Protein AF-A0A0P7Z2B2-F1 (afdb_monomer_lite)

Sequence (246 aa):
MNGLCSPPCVMTTESSYPAAVDVTPSIYNRMIERVPEEWKERFQDPLKWDDSMREQVAAVLLPAAVEEAIAQSRVRGDRGAILYDQKDLETIIYYISQGNTDTVLWMATPETQAEVNGLVESYNPESEAVVVMVGAGTVQSMWVRENGKIETSGAKSTNSLPIRLPQEVTMATEEEEGVYAYRFNHQQLGELGRIRLIPSATSRLEFETQVTPGESEAQTQEKEAVFAPIAETIVQRLKQALAEGD

Secondary structure (DSSP, 8-state):
----PPPP----------TT-B--HHHHHHHHHHS-HHHHHHHT-GGG--HHHHHHHHHHHHHHHHHHHHHHHHHHS--EEEEEEEETTEEEEEEEEGGGHHHHTTTS-HHHHHHHHHHHHHS-TTT-EEEEEEETTEEEEEEE-TTS-EEE--PEEP--------TTEEEEEEEETTEEEEEEEETTTEEEEEEEEEEETTTEEEEEEEEPP-SSHHHHHHHHHHHHHHHHHHHHHHHHHHHTT-

pLDDT: mean 71.7, std 17.85, range [24.91, 96.5]

Radius of gyration: 21.21 Å; chains: 1; bounding box: 57×68×55 Å

Foldseek 3Di:
DDDDDDDDDPPPPPPPADPFWDLDPQLVVQLLVQDDPVCNVVSVAPQNDDPVNVVVSCVSNVVSQLVVQLVSCVVVVFHFAWEFEAEDGDTTTTTGTLLCLCLVQLQAFLVVSVVQSVLRVPDDSNQKHWYWYHYQFWIKIWIQGNVRDIDTPDTDTTNNLPDDQDPQKDWDWDADSNWIKIWIAGNPLGTLWIWTWDQDPPLRTDIDTGGDDDPDPVSSVVSCVRVVVVRVSSRVVSSVSSVVSD

Structure (mmCIF, N/CA/C/O backbone):
data_AF-A0A0P7Z2B2-F1
#
_entry.id   AF-A0A0P7Z2B2-F1
#
loop_
_atom_site.group_PDB
_atom_site.id
_atom_site.type_symbol
_atom_site.label_atom_id
_atom_site.label_alt_id
_atom_site.label_comp_id
_atom_site.label_asym_id
_atom_site.label_entity_id
_atom_site.label_seq_id
_atom_site.pdbx_PDB_ins_code
_atom_site.Cartn_x
_atom_site.Cartn_y
_atom_site.Cartn_z
_atom_site.occupancy
_atom_site.B_iso_or_equiv
_atom_site.auth_seq_id
_atom_site.auth_comp_id
_atom_site.auth_asym_id
_atom_site.auth_atom_id
_atom_site.pdbx_PDB_model_num
ATOM 1 N N . MET A 1 1 ? 35.362 51.540 14.479 1.00 36.75 1 MET A N 1
ATOM 2 C CA . MET A 1 1 ? 35.028 51.430 13.045 1.00 36.75 1 MET A CA 1
ATOM 3 C C . MET A 1 1 ? 35.589 50.117 12.534 1.00 36.75 1 MET A C 1
ATOM 5 O O . MET A 1 1 ? 36.747 49.848 12.815 1.00 36.75 1 MET A O 1
ATOM 9 N N . ASN A 1 2 ? 34.742 49.371 11.818 1.00 33.22 2 ASN A N 1
ATOM 10 C CA . ASN A 1 2 ? 35.000 48.172 11.003 1.00 33.22 2 ASN A CA 1
ATOM 11 C C . ASN A 1 2 ? 35.423 46.922 11.806 1.00 33.22 2 ASN A C 1
ATOM 13 O O . ASN A 1 2 ? 36.532 46.858 12.309 1.00 33.22 2 ASN A O 1
ATOM 17 N N . GLY A 1 3 ? 34.592 45.896 12.017 1.00 37.00 3 GLY A N 1
ATOM 18 C CA . GLY A 1 3 ? 33.469 45.424 11.205 1.00 37.00 3 GLY A CA 1
ATOM 19 C C . GLY A 1 3 ? 33.989 44.540 10.073 1.00 37.00 3 GLY A C 1
ATOM 20 O O . GLY A 1 3 ? 34.179 45.027 8.965 1.00 37.00 3 GLY A O 1
ATOM 21 N N . LEU A 1 4 ? 34.239 43.260 10.364 1.00 35.34 4 LEU A N 1
ATOM 22 C CA . LEU A 1 4 ? 34.445 42.221 9.356 1.00 35.34 4 LEU A CA 1
ATOM 23 C C . LEU A 1 4 ? 33.468 41.083 9.645 1.00 35.34 4 LEU A C 1
ATOM 25 O O . LEU A 1 4 ? 33.514 40.446 10.695 1.00 35.34 4 LEU A O 1
ATOM 29 N N . CYS A 1 5 ? 32.535 40.937 8.708 1.00 28.14 5 CYS A N 1
ATOM 30 C CA . CYS A 1 5 ? 31.490 39.933 8.666 1.00 28.14 5 CYS A CA 1
ATOM 31 C C . CYS A 1 5 ? 32.104 38.546 8.467 1.00 28.14 5 CYS A C 1
ATOM 33 O O . CYS A 1 5 ? 32.836 38.331 7.500 1.00 28.14 5 CYS A O 1
ATOM 35 N N . SER A 1 6 ? 31.749 37.601 9.331 1.00 34.66 6 SER A N 1
ATOM 36 C CA . SER A 1 6 ? 31.806 36.181 8.988 1.00 34.66 6 SER A CA 1
ATOM 37 C C . SER A 1 6 ? 30.697 35.870 7.974 1.00 34.66 6 SER A C 1
ATOM 39 O O . SER A 1 6 ? 29.602 36.427 8.102 1.00 34.66 6 SER A O 1
ATOM 41 N N . PRO A 1 7 ? 30.938 35.011 6.969 1.00 35.19 7 PRO A N 1
ATOM 42 C CA . PRO A 1 7 ? 29.882 34.589 6.059 1.00 35.19 7 PRO A CA 1
ATOM 43 C C . PRO A 1 7 ? 28.838 33.761 6.828 1.00 35.19 7 PRO A C 1
ATOM 45 O O . PRO A 1 7 ? 29.200 33.056 7.775 1.00 35.19 7 PRO A O 1
ATOM 48 N N . PRO A 1 8 ? 27.549 33.831 6.455 1.00 34.00 8 PRO A N 1
ATOM 49 C CA . PRO A 1 8 ? 26.538 32.995 7.077 1.00 34.00 8 PRO A CA 1
ATOM 50 C C . PRO A 1 8 ? 26.829 31.531 6.739 1.00 34.00 8 PRO A C 1
ATOM 52 O O . PRO A 1 8 ? 26.903 31.162 5.566 1.00 34.00 8 PRO A O 1
ATOM 55 N N . CYS A 1 9 ? 26.986 30.701 7.775 1.00 27.77 9 CYS A N 1
ATOM 56 C CA . CYS A 1 9 ? 26.808 29.261 7.651 1.00 27.77 9 CYS A CA 1
ATOM 57 C C . CYS A 1 9 ? 25.437 29.035 7.020 1.00 27.77 9 CYS A C 1
ATOM 59 O O . CYS A 1 9 ? 24.407 29.285 7.648 1.00 27.77 9 CYS A O 1
ATOM 61 N N . VAL A 1 10 ? 25.434 28.598 5.764 1.00 28.59 10 VAL A N 1
ATOM 62 C CA . VAL A 1 10 ? 24.250 28.038 5.131 1.00 28.59 10 VAL A CA 1
ATOM 63 C C . VAL A 1 10 ? 23.948 26.768 5.913 1.00 28.59 10 VAL A C 1
ATOM 65 O O . VAL A 1 10 ? 24.615 25.752 5.744 1.00 28.59 10 VAL A O 1
ATOM 68 N N . MET A 1 11 ? 22.993 26.858 6.839 1.00 24.91 11 MET A N 1
ATOM 69 C CA . MET A 1 11 ? 22.335 25.681 7.377 1.00 24.91 11 MET A CA 1
ATOM 70 C C . MET A 1 11 ? 21.588 25.051 6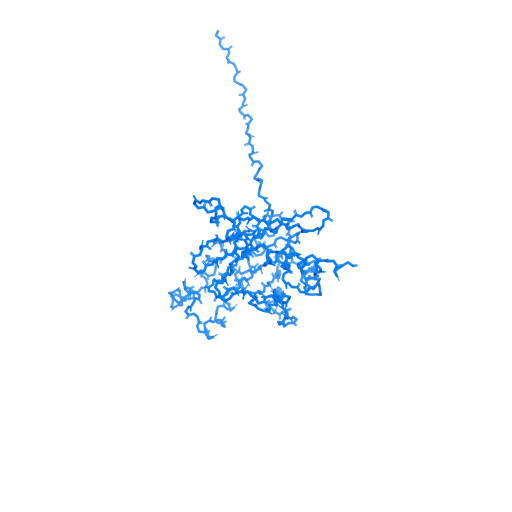.207 1.00 24.91 11 MET A C 1
ATOM 72 O O . MET A 1 11 ? 20.498 25.487 5.847 1.00 24.91 11 MET A O 1
ATOM 76 N N . THR A 1 12 ? 22.206 24.064 5.564 1.00 27.27 12 THR A N 1
ATOM 77 C CA . THR A 1 12 ? 21.455 23.058 4.826 1.00 27.27 12 THR A CA 1
ATOM 78 C C . THR A 1 12 ? 20.583 22.374 5.863 1.00 27.27 12 THR A C 1
ATOM 80 O O . THR A 1 12 ? 21.082 21.618 6.693 1.00 27.27 12 THR A O 1
ATOM 83 N N . THR A 1 13 ? 19.299 22.718 5.885 1.00 28.91 13 THR A N 1
ATOM 84 C CA . THR A 1 13 ? 18.295 21.924 6.581 1.00 28.91 13 THR A CA 1
ATOM 85 C C . THR A 1 13 ? 18.366 20.533 5.976 1.00 28.91 13 THR A C 1
ATOM 87 O O . THR A 1 13 ? 17.918 20.331 4.847 1.00 28.91 13 THR A O 1
ATOM 90 N N . GLU A 1 14 ? 19.012 19.609 6.687 1.00 28.45 14 GLU A N 1
ATOM 91 C CA . GLU A 1 14 ? 18.876 18.184 6.430 1.00 28.45 14 GLU A CA 1
ATOM 92 C C . GLU A 1 14 ? 17.387 17.881 6.531 1.00 28.45 14 GLU A C 1
ATOM 94 O O . GLU A 1 14 ? 16.759 17.948 7.585 1.00 28.45 14 GLU A O 1
ATOM 99 N N . SER A 1 15 ? 16.825 17.698 5.348 1.00 27.98 15 SER A N 1
ATOM 100 C CA . SER A 1 15 ? 15.450 17.357 5.068 1.00 27.98 15 SER A CA 1
ATOM 101 C C . SER A 1 15 ? 15.173 16.010 5.738 1.00 27.98 15 SER A C 1
ATOM 103 O O . SER A 1 15 ? 15.489 14.968 5.173 1.00 27.98 15 SER A O 1
ATOM 105 N N . SER A 1 16 ? 14.662 16.022 6.972 1.00 29.44 16 SER A N 1
ATOM 106 C CA . SER A 1 16 ? 14.406 14.829 7.790 1.00 29.44 16 SER A CA 1
ATOM 107 C C . SER A 1 16 ? 13.137 14.087 7.347 1.00 29.44 16 SER A C 1
ATOM 109 O O . SER A 1 16 ? 12.251 13.818 8.155 1.00 29.44 16 SER A O 1
ATOM 111 N N . TYR A 1 17 ? 13.020 13.792 6.054 1.00 26.67 17 TYR A N 1
ATOM 112 C CA . TYR A 1 17 ? 11.965 12.923 5.543 1.00 26.67 17 TYR A CA 1
ATOM 113 C C . TYR A 1 17 ? 12.440 11.470 5.666 1.00 26.67 17 TYR A C 1
ATOM 115 O O . TYR A 1 17 ? 13.557 11.171 5.230 1.00 26.67 17 TYR A O 1
ATOM 123 N N . PRO A 1 18 ? 11.641 10.539 6.214 1.00 32.16 18 PRO A N 1
ATOM 124 C CA . PRO A 1 18 ? 11.888 9.127 5.966 1.00 32.16 18 PRO A CA 1
ATOM 125 C C . PRO A 1 18 ? 11.760 8.865 4.458 1.00 32.16 18 PRO A C 1
ATOM 127 O O . PRO A 1 18 ? 10.888 9.401 3.780 1.00 32.16 18 PRO A O 1
ATOM 130 N N . ALA A 1 19 ? 12.666 8.057 3.915 1.00 36.91 19 ALA A N 1
ATOM 131 C CA . ALA A 1 19 ? 12.927 7.922 2.481 1.00 36.91 19 ALA A CA 1
ATOM 132 C C . ALA A 1 19 ? 11.814 7.232 1.650 1.00 36.91 19 ALA A C 1
ATOM 134 O O . ALA A 1 19 ? 12.100 6.764 0.545 1.00 36.91 19 ALA A O 1
ATOM 135 N N . ALA A 1 20 ? 10.583 7.109 2.150 1.00 39.66 20 ALA A N 1
ATOM 136 C CA . ALA A 1 20 ? 9.689 6.020 1.757 1.00 39.66 20 ALA A CA 1
ATOM 137 C C . ALA A 1 20 ? 8.516 6.371 0.836 1.00 39.66 20 ALA A C 1
ATOM 139 O O . ALA A 1 20 ? 8.048 5.462 0.158 1.00 39.66 20 ALA A O 1
ATOM 140 N N . VAL A 1 21 ? 8.025 7.613 0.794 1.00 44.59 21 VAL A N 1
ATOM 141 C CA . VAL A 1 21 ? 6.782 7.898 0.063 1.00 44.59 21 VAL A CA 1
ATOM 142 C C . VAL A 1 21 ? 6.842 9.262 -0.605 1.00 44.59 21 VAL A C 1
ATOM 144 O O . VAL A 1 21 ? 6.488 10.286 -0.028 1.00 44.59 21 VAL A O 1
ATOM 147 N N . ASP A 1 22 ? 7.279 9.272 -1.860 1.00 43.28 22 ASP A N 1
ATOM 148 C CA . ASP A 1 22 ? 6.949 10.391 -2.727 1.00 43.28 22 ASP A CA 1
ATOM 149 C C . ASP A 1 22 ? 5.657 10.018 -3.464 1.00 43.28 22 ASP A C 1
ATOM 151 O O . ASP A 1 22 ? 5.687 9.344 -4.499 1.00 43.28 22 ASP A O 1
ATOM 155 N N . VAL A 1 23 ? 4.501 10.443 -2.940 1.00 47.41 23 VAL A N 1
ATOM 156 C CA . VAL A 1 23 ? 3.316 10.616 -3.792 1.00 47.41 23 VAL A CA 1
ATOM 157 C C . VAL A 1 23 ? 3.692 11.719 -4.760 1.00 47.41 23 VAL A C 1
ATOM 159 O O . VAL A 1 23 ? 3.629 12.895 -4.407 1.00 47.41 23 VAL A O 1
ATOM 162 N N . THR A 1 24 ? 4.182 11.373 -5.947 1.00 53.75 24 THR A N 1
ATOM 163 C CA . THR A 1 24 ? 4.656 12.406 -6.853 1.00 53.75 24 THR A CA 1
ATOM 164 C C . THR A 1 24 ? 3.546 12.848 -7.799 1.00 53.75 24 THR A C 1
ATOM 166 O O . THR A 1 24 ? 3.121 12.093 -8.679 1.00 53.75 24 THR A O 1
ATOM 169 N N . PRO A 1 25 ? 3.142 14.133 -7.748 1.00 57.44 25 PRO A N 1
ATOM 170 C CA . PRO A 1 25 ? 2.461 14.768 -8.867 1.00 57.44 25 PRO A CA 1
ATOM 171 C C . PRO A 1 25 ? 3.195 14.550 -10.198 1.00 57.44 25 PRO A C 1
ATOM 173 O O . PRO A 1 25 ? 2.559 14.604 -11.242 1.00 57.44 25 PRO A O 1
ATOM 176 N N . SER A 1 26 ? 4.510 14.274 -10.195 1.00 58.00 26 SER A N 1
ATOM 177 C CA . SER A 1 26 ? 5.271 13.960 -11.409 1.00 58.00 26 SER A CA 1
ATOM 178 C C . SER A 1 26 ? 4.824 12.669 -12.094 1.00 58.00 26 SER A C 1
ATOM 180 O O . SER A 1 26 ? 4.741 12.696 -13.317 1.00 58.00 26 SER A O 1
ATOM 182 N N . ILE A 1 27 ? 4.470 11.587 -11.384 1.00 62.69 27 ILE A N 1
ATOM 183 C CA . ILE A 1 27 ? 3.922 10.379 -12.037 1.00 62.69 27 ILE A CA 1
ATOM 184 C C . ILE A 1 27 ? 2.618 10.730 -12.738 1.00 62.69 27 ILE A C 1
ATOM 186 O O . ILE A 1 27 ? 2.451 10.435 -13.919 1.00 62.69 27 ILE A O 1
ATOM 190 N N . TYR A 1 28 ? 1.717 11.414 -12.033 1.00 62.50 28 TYR A N 1
ATOM 191 C CA . TYR A 1 28 ? 0.425 11.797 -12.591 1.00 62.50 28 TYR A CA 1
ATOM 192 C C . TYR A 1 28 ? 0.582 12.772 -13.769 1.00 62.50 28 TYR A C 1
ATOM 194 O O . TYR A 1 28 ? -0.072 12.617 -14.796 1.00 62.50 28 TYR A O 1
ATOM 202 N N . ASN A 1 29 ? 1.514 13.723 -13.685 1.00 65.19 29 ASN A N 1
ATOM 203 C CA . ASN A 1 29 ? 1.825 14.649 -14.774 1.00 65.19 29 ASN A CA 1
ATOM 204 C C . ASN A 1 29 ? 2.417 13.920 -15.991 1.00 65.19 29 ASN A C 1
ATOM 206 O O . ASN A 1 29 ? 1.936 14.124 -17.102 1.00 65.19 29 ASN A O 1
ATOM 210 N N . ARG A 1 30 ? 3.386 13.012 -15.794 1.00 70.19 30 ARG A N 1
ATOM 211 C CA . ARG A 1 30 ? 3.960 12.169 -16.864 1.00 70.19 30 ARG A CA 1
ATOM 212 C C . ARG A 1 30 ? 2.909 11.263 -17.500 1.00 70.19 30 ARG A C 1
ATOM 214 O O . ARG A 1 30 ? 2.947 11.025 -18.705 1.00 70.19 30 ARG A O 1
ATOM 221 N N . MET A 1 31 ? 1.968 10.753 -16.704 1.00 67.31 31 MET A N 1
ATOM 222 C CA . MET A 1 31 ? 0.818 10.014 -17.215 1.00 67.31 31 MET A CA 1
ATOM 223 C C . MET A 1 31 ? -0.042 10.920 -18.093 1.00 67.31 31 MET A C 1
ATOM 225 O O . MET A 1 31 ? -0.232 10.606 -19.262 1.00 67.31 31 MET A O 1
ATOM 229 N N . ILE A 1 32 ? -0.509 12.059 -17.574 1.00 64.00 32 ILE A N 1
ATOM 230 C CA . ILE A 1 32 ? -1.375 12.998 -18.302 1.00 64.00 32 ILE A CA 1
ATOM 231 C C . ILE A 1 32 ? -0.717 13.508 -19.593 1.00 64.00 32 ILE A C 1
ATOM 233 O O . ILE A 1 32 ? -1.412 13.667 -20.592 1.00 64.00 32 ILE A O 1
ATOM 237 N N . GLU A 1 33 ? 0.602 13.708 -19.629 1.00 70.31 33 GLU A N 1
ATOM 238 C CA . GLU A 1 33 ? 1.341 14.075 -20.850 1.00 70.31 33 GLU A CA 1
ATOM 239 C C . GLU A 1 33 ? 1.251 13.022 -21.965 1.00 70.31 33 GLU A C 1
ATOM 241 O O . GLU A 1 33 ? 1.358 13.357 -23.144 1.00 70.31 33 GLU A O 1
ATOM 246 N N . ARG A 1 34 ? 1.043 11.754 -21.604 1.00 68.69 34 ARG A N 1
ATOM 247 C CA . ARG A 1 34 ? 0.974 10.612 -22.527 1.00 68.69 34 ARG A CA 1
ATOM 248 C C . ARG A 1 34 ? -0.447 10.168 -22.842 1.00 68.69 34 ARG A C 1
ATOM 250 O O . ARG A 1 34 ? -0.649 9.386 -23.769 1.00 68.69 34 ARG A O 1
ATOM 257 N N . VAL A 1 35 ? -1.418 10.645 -22.071 1.00 66.94 35 VAL A N 1
ATOM 258 C CA . VAL A 1 35 ? -2.836 10.390 -22.305 1.00 66.94 35 VAL A CA 1
ATOM 259 C C . VAL A 1 35 ? -3.273 11.200 -23.536 1.00 66.94 35 VAL A C 1
ATOM 261 O O . VAL A 1 35 ? -3.113 12.424 -23.530 1.00 66.94 35 VAL A O 1
ATOM 264 N N . PRO A 1 36 ? -3.827 10.556 -24.585 1.00 71.88 36 PRO A N 1
ATOM 265 C CA . PRO A 1 36 ? -4.453 11.254 -25.707 1.00 71.88 36 PRO A CA 1
ATOM 266 C C . PRO A 1 36 ? -5.460 12.301 -25.218 1.00 71.88 36 PRO A C 1
ATOM 268 O O . PRO A 1 36 ? -6.147 12.079 -24.221 1.00 71.88 36 PRO A O 1
ATOM 271 N N . GLU A 1 37 ? -5.566 13.445 -25.896 1.00 73.31 37 GLU A N 1
ATOM 272 C CA . GLU A 1 37 ? -6.363 14.583 -25.409 1.00 73.31 37 GLU A CA 1
ATOM 273 C C . GLU A 1 37 ? -7.829 14.201 -25.160 1.00 73.31 37 GLU A C 1
ATOM 275 O O . GLU A 1 37 ? -8.430 14.601 -24.166 1.00 73.31 37 GLU A O 1
ATOM 280 N N . GLU A 1 38 ? -8.368 13.337 -26.018 1.00 68.38 38 GLU A N 1
ATOM 281 C CA . GLU A 1 38 ? -9.708 12.760 -25.931 1.00 68.38 38 GLU A CA 1
ATOM 282 C C . GLU A 1 38 ? -9.947 11.873 -24.694 1.00 68.38 38 GLU A C 1
ATOM 284 O O . GLU A 1 38 ? -11.093 11.561 -24.366 1.00 68.38 38 GLU A O 1
ATOM 289 N N . TRP A 1 39 ? -8.888 11.434 -24.008 1.00 66.19 39 TRP A N 1
ATOM 290 C CA . TRP A 1 39 ? -8.959 10.568 -22.829 1.00 66.19 39 TRP A CA 1
ATOM 291 C C . TRP A 1 39 ? -8.721 11.337 -21.527 1.00 66.19 39 TRP A C 1
ATOM 293 O O . TRP A 1 39 ? -9.136 10.864 -20.469 1.00 66.19 39 TRP A O 1
ATOM 303 N N . LYS A 1 40 ? -8.118 12.534 -21.578 1.00 70.12 40 LYS A N 1
ATOM 304 C CA . LYS A 1 40 ? -7.717 13.302 -20.384 1.00 70.12 40 LYS A CA 1
ATOM 305 C C . LYS A 1 40 ? -8.870 13.598 -19.433 1.00 70.12 40 LYS A C 1
ATOM 307 O O . LYS A 1 40 ? -8.709 13.437 -18.230 1.00 70.12 40 LYS A O 1
ATOM 312 N N . GLU A 1 41 ? -10.040 13.966 -19.952 1.00 65.69 41 GLU A N 1
ATOM 313 C CA . GLU A 1 41 ? -11.231 14.238 -19.132 1.00 65.69 41 GLU A CA 1
ATOM 314 C C . GLU A 1 41 ? -11.703 12.987 -18.370 1.00 65.69 41 GLU A C 1
ATOM 316 O O . GLU A 1 41 ? -12.084 13.061 -17.205 1.00 65.69 41 GLU A O 1
ATOM 321 N N . ARG A 1 42 ? -11.606 11.809 -18.996 1.00 59.16 42 ARG A N 1
ATOM 322 C CA . ARG A 1 42 ? -11.962 10.528 -18.369 1.00 59.16 42 ARG A CA 1
ATOM 323 C C . ARG A 1 42 ? -10.865 10.004 -17.425 1.00 59.16 42 ARG A C 1
ATOM 325 O O . ARG A 1 42 ? -11.168 9.221 -16.532 1.00 59.16 42 ARG A O 1
ATOM 332 N N . PHE A 1 43 ? -9.611 10.429 -17.595 1.00 60.47 43 PHE A N 1
ATOM 333 C CA . PHE A 1 43 ? -8.478 10.065 -16.728 1.00 60.47 43 PHE A CA 1
ATOM 334 C C . PHE A 1 43 ? -8.459 10.813 -15.387 1.00 60.47 43 PHE A C 1
ATOM 336 O O . PHE A 1 43 ? -7.851 10.322 -14.440 1.00 60.47 43 PHE A O 1
ATOM 343 N N . GLN A 1 44 ? -9.134 11.964 -15.294 1.00 57.16 44 GLN A N 1
ATOM 344 C CA . GLN A 1 44 ? -9.179 12.787 -14.078 1.00 57.16 44 GLN A CA 1
ATOM 345 C C . GLN A 1 44 ? -9.895 12.117 -12.900 1.00 57.16 44 GLN A C 1
ATOM 347 O O . GLN A 1 44 ? -9.651 12.494 -11.758 1.00 57.16 44 GLN A O 1
ATOM 352 N N . ASP A 1 45 ? -10.776 11.148 -13.162 1.00 55.00 45 ASP A N 1
ATOM 353 C CA . ASP A 1 45 ? -11.599 10.517 -12.132 1.00 55.00 45 ASP A CA 1
ATOM 354 C C . ASP A 1 45 ? -11.506 8.979 -12.195 1.00 55.00 45 ASP A C 1
ATOM 356 O O . ASP A 1 45 ? -12.273 8.343 -12.930 1.00 55.00 45 ASP A O 1
ATOM 360 N N . PRO A 1 46 ? -10.582 8.367 -11.425 1.00 49.53 46 PRO A N 1
ATOM 361 C CA . PRO A 1 46 ? -10.412 6.915 -11.347 1.00 49.53 46 PRO A CA 1
ATOM 362 C C . PRO A 1 46 ? -11.683 6.151 -10.954 1.00 49.53 46 PRO A C 1
ATOM 364 O O . PRO A 1 46 ? -11.836 4.982 -11.311 1.00 49.53 46 PRO A O 1
ATOM 367 N N . LEU A 1 47 ? -12.635 6.810 -10.280 1.00 43.72 47 LEU A N 1
ATOM 368 C CA . LEU A 1 47 ? -13.914 6.215 -9.879 1.00 43.72 47 LEU A CA 1
ATOM 369 C C . LEU A 1 47 ? -14.862 5.961 -11.052 1.00 43.72 47 LEU A C 1
ATOM 371 O O . LEU A 1 47 ? -15.815 5.193 -10.921 1.00 43.72 47 LEU A O 1
ATOM 375 N N . LYS A 1 48 ? -14.622 6.597 -12.202 1.00 52.41 48 LYS A N 1
ATOM 376 C CA . LYS A 1 48 ? -15.451 6.463 -13.408 1.00 52.41 48 LYS A CA 1
ATOM 377 C C . LYS A 1 48 ? -14.842 5.532 -14.454 1.00 52.41 48 LYS A C 1
ATOM 379 O O . LYS A 1 48 ? -15.355 5.455 -15.571 1.00 52.41 48 LYS A O 1
ATOM 384 N N . TRP A 1 49 ? -13.746 4.846 -14.130 1.00 58.47 49 TRP A N 1
ATOM 385 C CA . TRP A 1 49 ? -13.067 3.962 -15.072 1.00 58.47 49 TRP A CA 1
ATOM 386 C C . TRP A 1 49 ? -13.813 2.638 -15.243 1.00 58.47 49 TRP A C 1
ATOM 388 O O . TRP A 1 49 ? -13.906 1.829 -14.316 1.00 58.47 49 TRP A O 1
ATOM 398 N N . ASP A 1 50 ? -14.295 2.414 -16.464 1.00 54.72 50 ASP A N 1
ATOM 399 C CA . ASP A 1 50 ? -14.733 1.104 -16.942 1.00 54.72 50 ASP A CA 1
ATOM 400 C C . ASP A 1 50 ? -13.529 0.182 -17.237 1.00 54.72 50 ASP A C 1
ATOM 402 O O . ASP A 1 50 ? -12.375 0.617 -17.251 1.00 54.72 50 ASP A O 1
ATOM 406 N N . ASP A 1 51 ? -13.784 -1.110 -17.459 1.00 49.66 51 ASP A N 1
ATOM 407 C CA . ASP A 1 51 ? -12.730 -2.113 -17.688 1.00 49.66 51 ASP A CA 1
ATOM 408 C C . ASP A 1 51 ? -11.860 -1.788 -18.917 1.00 49.66 51 ASP A C 1
ATOM 410 O O . ASP A 1 51 ? -10.643 -1.970 -18.890 1.00 49.66 51 ASP A O 1
ATOM 414 N N . SER A 1 52 ? -12.459 -1.211 -19.965 1.00 59.22 52 SER A N 1
ATOM 415 C CA . SER A 1 52 ? -11.733 -0.752 -21.156 1.00 59.22 52 SER A CA 1
ATOM 416 C C . SER A 1 52 ? -10.792 0.410 -20.839 1.00 59.22 52 SER A C 1
ATOM 418 O O . SER A 1 52 ? -9.716 0.506 -21.429 1.00 59.22 52 SER A O 1
ATOM 420 N N . MET A 1 53 ? -11.190 1.307 -19.939 1.00 58.75 53 MET A N 1
ATOM 421 C CA . MET A 1 53 ? -10.358 2.414 -19.496 1.00 58.75 53 MET A CA 1
ATOM 422 C C . MET A 1 53 ? -9.210 1.916 -18.621 1.00 58.75 53 MET A C 1
ATOM 424 O O . MET A 1 53 ? -8.100 2.409 -18.759 1.00 58.75 53 MET A O 1
ATOM 428 N N . ARG A 1 54 ? -9.421 0.894 -17.785 1.00 55.94 54 ARG A N 1
ATOM 429 C CA . ARG A 1 54 ? -8.349 0.286 -16.974 1.00 55.94 54 ARG A CA 1
ATOM 430 C C . ARG A 1 54 ? -7.250 -0.342 -17.838 1.00 55.94 54 ARG A C 1
ATOM 432 O O . ARG A 1 54 ? -6.069 -0.168 -17.537 1.00 55.94 54 ARG A O 1
ATOM 439 N N . GLU A 1 55 ? -7.613 -1.001 -18.938 1.00 56.03 55 GLU A N 1
ATOM 440 C CA . GLU A 1 55 ? -6.642 -1.525 -19.914 1.00 56.03 55 GLU A CA 1
ATOM 441 C C . GLU A 1 55 ? -5.879 -0.406 -20.644 1.00 56.03 55 GLU A C 1
ATOM 443 O O . GLU A 1 55 ? -4.660 -0.478 -20.807 1.00 56.03 55 GLU A O 1
ATOM 448 N N . GLN A 1 56 ? -6.575 0.664 -21.042 1.00 61.22 56 GLN A N 1
ATOM 449 C CA . GLN A 1 56 ? -5.954 1.833 -21.677 1.00 61.22 56 GLN A CA 1
ATOM 450 C C . GLN A 1 56 ? -5.045 2.593 -20.707 1.00 61.22 56 GLN A C 1
ATOM 452 O O . GLN A 1 56 ? -3.958 3.018 -21.089 1.00 61.22 56 GLN A O 1
ATOM 457 N N . VAL A 1 57 ? -5.443 2.702 -19.439 1.00 59.88 57 VAL A N 1
ATOM 458 C CA . VAL A 1 57 ? -4.623 3.243 -18.355 1.00 59.88 57 VAL A CA 1
ATOM 459 C C . VAL A 1 57 ? -3.346 2.440 -18.232 1.00 59.88 57 VAL 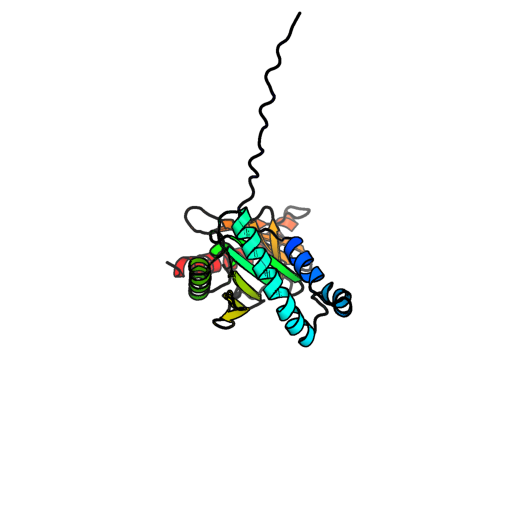A C 1
ATOM 461 O O . VAL A 1 57 ? -2.290 3.053 -18.252 1.00 59.88 57 VAL A O 1
ATOM 464 N N . ALA A 1 58 ? -3.391 1.106 -18.196 1.00 61.56 58 ALA A N 1
ATOM 465 C CA . ALA A 1 58 ? -2.184 0.284 -18.086 1.00 61.56 58 ALA A CA 1
ATOM 466 C C . ALA A 1 58 ? -1.156 0.570 -19.202 1.00 61.56 58 ALA A C 1
ATOM 468 O O . ALA A 1 58 ? 0.043 0.647 -18.922 1.00 61.56 58 ALA A O 1
ATOM 469 N N . ALA A 1 59 ? -1.615 0.809 -20.437 1.00 64.31 59 ALA A N 1
ATOM 470 C CA . ALA A 1 59 ? -0.754 1.114 -21.585 1.00 64.31 59 ALA A CA 1
ATOM 471 C C . ALA A 1 59 ? -0.003 2.457 -21.473 1.00 64.31 59 ALA A C 1
ATOM 473 O O . ALA A 1 59 ? 1.035 2.633 -22.108 1.00 64.31 59 ALA A O 1
ATOM 474 N N . VAL A 1 60 ? -0.504 3.394 -20.664 1.00 66.00 60 VAL A N 1
ATOM 475 C CA . VAL A 1 60 ? 0.071 4.740 -20.484 1.00 66.00 60 VAL A CA 1
ATOM 476 C C . VAL A 1 60 ? 0.754 4.883 -19.116 1.00 66.00 60 VAL A C 1
ATOM 478 O O . VAL A 1 60 ? 1.818 5.490 -18.985 1.00 66.00 60 VAL A O 1
ATOM 481 N N . LEU A 1 61 ? 0.157 4.260 -18.103 1.00 67.00 61 LEU A N 1
ATOM 482 C CA . LEU A 1 61 ? 0.585 4.208 -16.713 1.00 67.00 61 LEU A CA 1
ATOM 483 C C . LEU A 1 61 ? 1.906 3.471 -16.550 1.00 67.00 61 LEU A C 1
ATOM 485 O O . LEU A 1 61 ? 2.808 4.002 -15.914 1.00 67.00 61 LEU A O 1
ATOM 489 N N . LEU A 1 62 ? 2.030 2.258 -17.097 1.00 70.69 62 LEU A N 1
ATOM 490 C CA . LEU A 1 62 ? 3.222 1.438 -16.874 1.00 70.69 62 LEU A CA 1
ATOM 491 C C . LEU A 1 62 ? 4.484 2.107 -17.434 1.00 70.69 62 LEU A C 1
ATOM 493 O O . LEU A 1 62 ? 5.461 2.211 -16.695 1.00 70.69 62 LEU A O 1
ATOM 497 N N . PRO A 1 63 ? 4.478 2.669 -18.659 1.00 74.12 63 PRO A N 1
ATOM 498 C CA . PRO A 1 63 ? 5.611 3.454 -19.133 1.00 74.12 63 PRO A CA 1
ATOM 499 C C . PRO A 1 63 ? 5.921 4.680 -18.261 1.00 74.12 63 PRO A C 1
ATOM 501 O O . PRO A 1 63 ? 7.088 5.031 -18.105 1.00 74.12 63 PRO A O 1
ATOM 504 N N . ALA A 1 64 ? 4.910 5.380 -17.730 1.00 75.69 64 ALA A N 1
ATOM 505 C CA . ALA A 1 64 ? 5.120 6.564 -16.886 1.00 75.69 64 ALA A CA 1
ATOM 506 C C . ALA A 1 64 ? 5.685 6.195 -15.505 1.00 75.69 64 ALA A C 1
ATOM 508 O O . ALA A 1 64 ? 6.588 6.865 -15.007 1.00 75.69 64 ALA A O 1
ATOM 509 N N . ALA A 1 65 ? 5.202 5.094 -14.929 1.00 72.19 65 ALA A N 1
ATOM 510 C CA . ALA A 1 65 ? 5.718 4.503 -13.703 1.00 72.19 65 ALA A CA 1
ATOM 511 C C . ALA A 1 65 ? 7.194 4.104 -13.861 1.00 72.19 65 ALA A C 1
ATOM 513 O O . ALA A 1 65 ? 8.015 4.438 -13.013 1.00 72.19 65 ALA A O 1
ATOM 514 N N . VAL A 1 66 ? 7.555 3.462 -14.977 1.00 79.38 66 VAL A N 1
ATOM 515 C CA . VAL A 1 66 ? 8.950 3.093 -15.279 1.00 79.38 66 VAL A CA 1
ATOM 516 C C . VAL A 1 66 ? 9.855 4.320 -15.331 1.00 79.38 66 VAL A C 1
ATOM 518 O O . VAL A 1 66 ? 10.912 4.334 -14.706 1.00 79.38 66 VAL A O 1
ATOM 521 N N . GLU A 1 67 ? 9.447 5.371 -16.043 1.00 83.00 67 GLU A N 1
ATOM 522 C CA . GLU A 1 67 ? 10.249 6.593 -16.131 1.00 83.00 67 GLU A CA 1
ATOM 523 C C . GLU A 1 67 ? 10.442 7.279 -14.791 1.00 83.00 67 GLU A C 1
ATOM 525 O O . GLU A 1 67 ? 11.532 7.787 -14.520 1.00 83.00 67 GLU A O 1
ATOM 530 N N . GLU A 1 68 ? 9.405 7.300 -13.956 1.00 81.56 68 GLU A N 1
ATOM 531 C CA . GLU A 1 68 ? 9.549 7.828 -12.612 1.00 81.56 68 GLU A CA 1
ATOM 532 C C . GLU A 1 68 ? 10.494 6.962 -11.781 1.00 81.56 68 GLU A C 1
ATOM 534 O O . GLU A 1 68 ? 11.379 7.514 -11.137 1.00 81.56 68 GLU A O 1
ATOM 539 N N . ALA A 1 69 ? 10.372 5.633 -11.822 1.00 82.19 69 ALA A N 1
ATOM 540 C CA . ALA A 1 69 ? 11.261 4.741 -11.079 1.00 82.19 69 ALA A CA 1
ATOM 541 C C . ALA A 1 69 ? 12.736 4.985 -11.442 1.00 82.19 69 ALA A C 1
ATOM 543 O O . ALA A 1 69 ? 13.586 5.096 -10.559 1.00 82.19 69 ALA A O 1
ATOM 544 N N . ILE A 1 70 ? 13.027 5.151 -12.738 1.00 84.75 70 ILE A N 1
ATOM 545 C CA . ILE A 1 70 ? 14.368 5.485 -13.237 1.00 84.75 70 ILE A CA 1
ATOM 546 C C . ILE A 1 70 ? 14.793 6.882 -12.762 1.00 84.75 70 ILE A C 1
ATOM 548 O O . ILE A 1 70 ? 15.931 7.080 -12.334 1.00 84.75 70 ILE A O 1
ATOM 552 N N . ALA A 1 71 ? 13.902 7.875 -12.841 1.00 82.75 71 ALA A N 1
ATOM 553 C CA . ALA A 1 71 ? 14.199 9.237 -12.404 1.00 82.75 71 ALA A CA 1
ATOM 554 C C . ALA A 1 71 ? 14.510 9.296 -10.901 1.00 82.75 71 ALA A C 1
ATOM 556 O O . ALA A 1 71 ? 15.504 9.908 -10.509 1.00 82.75 71 ALA A O 1
ATOM 557 N N . GLN A 1 72 ? 13.707 8.620 -10.082 1.00 80.94 72 GLN A N 1
ATOM 558 C CA . GLN A 1 72 ? 13.884 8.528 -8.636 1.00 80.94 72 GLN A CA 1
ATOM 559 C C . GLN A 1 72 ? 15.182 7.814 -8.284 1.00 80.94 72 GLN A C 1
ATOM 561 O O . GLN A 1 72 ? 15.972 8.349 -7.507 1.00 80.94 72 GLN A O 1
ATOM 566 N N . SER A 1 73 ? 15.473 6.689 -8.942 1.00 82.75 73 SER A N 1
ATOM 567 C CA . SER A 1 73 ? 16.742 5.988 -8.755 1.00 82.75 73 SER A CA 1
ATOM 568 C C . SER A 1 73 ? 17.950 6.884 -9.051 1.00 82.75 73 SER A C 1
ATOM 570 O O . SER A 1 73 ? 18.899 6.929 -8.269 1.00 82.75 73 SER A O 1
ATOM 572 N N . ARG A 1 74 ? 17.908 7.680 -10.130 1.00 84.25 74 ARG A N 1
ATOM 573 C CA . ARG A 1 74 ? 18.994 8.618 -10.472 1.00 84.25 74 ARG A CA 1
ATOM 574 C C . ARG A 1 74 ? 19.169 9.739 -9.452 1.00 84.25 74 ARG A C 1
ATOM 576 O O . ARG A 1 74 ? 20.298 10.148 -9.199 1.00 84.25 74 ARG A O 1
ATOM 583 N N . VAL A 1 75 ? 18.071 10.263 -8.910 1.00 79.12 75 VAL A N 1
ATOM 584 C CA . VAL A 1 75 ? 18.100 11.352 -7.920 1.00 79.12 75 VAL A CA 1
ATOM 585 C C . VAL A 1 75 ? 18.596 10.847 -6.567 1.00 79.12 75 VAL A C 1
ATOM 587 O O . VAL A 1 75 ? 19.396 11.519 -5.920 1.00 79.12 75 VAL A O 1
ATOM 590 N N . ARG A 1 76 ? 18.131 9.670 -6.144 1.00 74.75 76 ARG A N 1
ATOM 591 C CA . ARG A 1 76 ? 18.381 9.115 -4.808 1.00 74.75 76 ARG A CA 1
ATOM 592 C C . ARG A 1 76 ? 19.642 8.255 -4.736 1.00 74.75 76 ARG A C 1
ATOM 594 O O . ARG A 1 76 ? 20.188 8.070 -3.654 1.00 74.75 76 ARG A O 1
ATOM 601 N N . GLY A 1 77 ? 20.112 7.735 -5.870 1.00 78.12 77 GLY A N 1
ATOM 602 C CA . GLY A 1 77 ? 21.173 6.728 -5.912 1.00 78.12 77 GLY A CA 1
ATOM 603 C C . GLY A 1 77 ? 20.741 5.382 -5.318 1.00 78.12 77 GLY A C 1
ATOM 604 O O . GLY A 1 77 ? 21.596 4.570 -4.968 1.00 78.12 77 GLY A O 1
ATOM 605 N N . ASP A 1 78 ? 19.431 5.163 -5.177 1.00 78.94 78 ASP A N 1
ATOM 606 C CA . ASP A 1 78 ? 18.829 3.940 -4.655 1.00 78.94 78 ASP A CA 1
ATOM 607 C C . ASP A 1 78 ? 18.004 3.223 -5.730 1.00 78.94 78 ASP A C 1
ATOM 609 O O . ASP A 1 78 ? 17.953 3.627 -6.892 1.00 78.94 78 ASP A O 1
ATOM 613 N N . ARG A 1 79 ? 17.402 2.102 -5.350 1.00 87.69 79 ARG A N 1
ATOM 614 C CA . ARG A 1 79 ? 16.434 1.366 -6.159 1.00 87.69 79 ARG A CA 1
ATOM 615 C C . ARG A 1 79 ? 15.152 1.188 -5.355 1.00 87.69 79 ARG A C 1
ATOM 617 O O . ARG A 1 79 ? 15.154 1.382 -4.138 1.00 87.69 79 ARG A O 1
ATOM 624 N N . GLY A 1 80 ? 14.076 0.795 -6.017 1.00 87.06 80 GLY A N 1
ATOM 625 C CA . GLY A 1 80 ? 12.760 0.750 -5.405 1.00 87.06 80 GLY A CA 1
ATOM 626 C C . GLY A 1 80 ? 11.702 0.153 -6.318 1.00 87.06 80 GLY A C 1
ATOM 627 O O . GLY A 1 80 ? 12.006 -0.495 -7.318 1.00 87.06 80 GLY A O 1
ATOM 628 N N . ALA A 1 81 ? 10.446 0.381 -5.968 1.00 87.31 81 ALA A N 1
ATOM 629 C CA . ALA A 1 81 ? 9.306 -0.002 -6.781 1.00 87.31 81 ALA A CA 1
ATOM 630 C C . ALA A 1 81 ? 8.317 1.157 -6.894 1.00 87.31 81 ALA A C 1
ATOM 632 O O . ALA A 1 81 ? 8.267 2.042 -6.044 1.00 87.31 81 ALA A O 1
ATOM 633 N N . ILE A 1 82 ? 7.504 1.140 -7.942 1.00 85.12 82 ILE A N 1
ATOM 634 C CA . ILE A 1 82 ? 6.307 1.974 -8.005 1.00 85.12 82 ILE A CA 1
ATOM 635 C C . ILE A 1 82 ? 5.168 1.177 -7.400 1.00 85.12 82 ILE A C 1
ATOM 637 O O . ILE A 1 82 ? 4.808 0.123 -7.925 1.00 85.12 82 ILE A O 1
ATOM 641 N N . LEU A 1 83 ? 4.594 1.673 -6.313 1.00 80.38 83 LEU A N 1
ATOM 642 C CA . LEU A 1 83 ? 3.376 1.112 -5.769 1.00 80.38 83 LEU A CA 1
ATOM 643 C C . LEU A 1 83 ? 2.167 1.741 -6.450 1.00 80.38 83 LEU A C 1
ATOM 645 O O . LEU A 1 83 ? 2.085 2.957 -6.604 1.00 80.38 83 LEU A O 1
ATOM 649 N N . TYR A 1 84 ? 1.222 0.893 -6.819 1.00 77.44 84 TYR A N 1
ATOM 650 C CA . TYR A 1 84 ? -0.092 1.259 -7.304 1.00 77.44 84 TYR A CA 1
ATOM 651 C C . TYR A 1 84 ? -1.131 0.764 -6.289 1.00 77.44 84 TYR A C 1
ATOM 653 O O . TYR A 1 84 ? -1.535 -0.398 -6.327 1.00 77.44 84 TYR A O 1
ATOM 661 N N . ASP A 1 85 ? -1.518 1.627 -5.351 1.00 72.06 85 ASP A N 1
ATOM 662 C CA . ASP A 1 85 ? -2.461 1.319 -4.270 1.00 72.06 85 ASP A CA 1
ATOM 663 C C . ASP A 1 85 ? -3.900 1.604 -4.733 1.00 72.06 85 ASP A C 1
ATOM 665 O O . ASP A 1 85 ? -4.334 2.754 -4.770 1.00 72.06 85 ASP A O 1
ATOM 669 N N . GLN A 1 86 ? -4.622 0.557 -5.143 1.00 64.69 86 GLN A N 1
ATOM 670 C CA . GLN A 1 86 ? -6.051 0.568 -5.475 1.00 64.69 86 GLN A CA 1
ATOM 671 C C . GLN A 1 86 ? -6.875 0.153 -4.249 1.00 64.69 86 GLN A C 1
ATOM 673 O O . GLN A 1 86 ? -7.290 -1.006 -4.127 1.00 64.69 86 GLN A O 1
ATOM 678 N N . LYS A 1 87 ? -7.167 1.091 -3.347 1.00 58.00 87 LYS A N 1
ATOM 679 C CA . LYS A 1 87 ? -8.080 0.848 -2.217 1.00 58.00 87 LYS A CA 1
ATOM 680 C C . LYS A 1 87 ? -9.425 1.506 -2.469 1.00 58.00 87 LYS A C 1
ATOM 682 O O . LYS A 1 87 ? -9.481 2.715 -2.646 1.00 58.00 87 LYS A O 1
ATOM 687 N N . ASP A 1 88 ? -10.485 0.697 -2.421 1.00 50.44 88 ASP A N 1
ATOM 688 C CA . ASP A 1 88 ? -11.921 1.024 -2.409 1.00 50.44 88 ASP A CA 1
ATOM 689 C C . ASP A 1 88 ? -12.420 2.106 -3.389 1.00 50.44 88 ASP A C 1
ATOM 691 O O . ASP A 1 88 ? -13.220 1.801 -4.273 1.00 50.44 88 ASP A O 1
ATOM 695 N N . LEU A 1 89 ? -11.988 3.359 -3.239 1.00 41.44 89 LEU A N 1
ATOM 696 C CA . LEU A 1 89 ? -12.440 4.522 -4.006 1.00 41.44 89 LEU A CA 1
ATOM 697 C C . LEU A 1 89 ? -11.297 5.405 -4.544 1.00 41.44 89 LEU A C 1
ATOM 699 O O . LEU A 1 89 ? -11.551 6.311 -5.333 1.00 41.44 89 LEU A O 1
ATOM 703 N N . GLU A 1 90 ? -10.043 5.159 -4.167 1.00 49.69 90 GLU A N 1
ATOM 704 C CA . GLU A 1 90 ? -8.910 5.975 -4.605 1.00 49.69 90 GLU A CA 1
ATOM 705 C C . GLU A 1 90 ? -7.763 5.101 -5.103 1.00 49.69 90 GLU A C 1
ATOM 707 O O . GLU A 1 90 ? -7.514 3.990 -4.637 1.00 49.69 90 GLU A O 1
ATOM 712 N N . THR A 1 91 ? -7.082 5.613 -6.122 1.00 57.06 91 THR A N 1
ATOM 713 C CA . THR A 1 91 ? -5.870 5.015 -6.661 1.00 57.06 91 THR A CA 1
ATOM 714 C C . THR A 1 91 ? -4.723 5.971 -6.406 1.00 57.06 91 THR A C 1
ATOM 716 O O . THR A 1 91 ? -4.710 7.069 -6.963 1.00 57.06 91 THR A O 1
ATOM 719 N N . ILE A 1 92 ? -3.759 5.541 -5.597 1.00 63.81 92 ILE A N 1
ATOM 720 C CA . ILE A 1 92 ? -2.564 6.325 -5.280 1.00 63.81 92 ILE A CA 1
ATOM 721 C C . ILE A 1 92 ? -1.351 5.624 -5.884 1.00 63.81 92 ILE A C 1
ATOM 723 O O . ILE A 1 92 ? -1.207 4.406 -5.783 1.00 63.81 92 ILE A O 1
ATOM 727 N N . ILE A 1 93 ? -0.483 6.397 -6.535 1.00 69.88 93 ILE A N 1
ATOM 728 C CA . ILE A 1 93 ? 0.708 5.892 -7.216 1.00 69.88 93 ILE A CA 1
ATOM 729 C C . ILE A 1 93 ? 1.922 6.613 -6.648 1.00 69.88 93 ILE A C 1
ATOM 731 O O . ILE A 1 93 ? 1.968 7.842 -6.683 1.00 69.88 93 ILE A O 1
ATOM 735 N N . TYR A 1 94 ? 2.889 5.870 -6.120 1.00 72.19 94 TYR A N 1
ATOM 736 C CA . TYR A 1 94 ? 4.064 6.451 -5.468 1.00 72.19 94 TYR A CA 1
ATOM 737 C C . TYR A 1 94 ? 5.299 5.569 -5.609 1.00 72.19 94 TYR A C 1
ATOM 739 O O . TYR A 1 94 ? 5.200 4.364 -5.837 1.00 72.19 94 TYR A O 1
ATOM 747 N N . TYR A 1 95 ? 6.476 6.182 -5.485 1.00 78.25 95 TYR A N 1
ATOM 7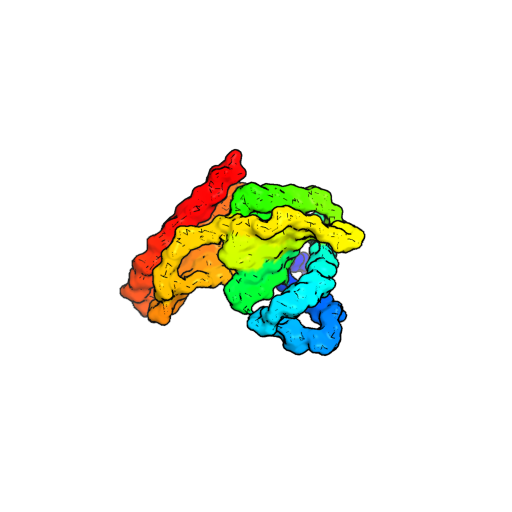48 C CA . TYR A 1 95 ? 7.744 5.458 -5.433 1.00 78.25 95 TYR A CA 1
ATOM 749 C C . TYR A 1 95 ? 8.055 5.040 -3.997 1.00 78.25 95 TYR A C 1
ATOM 751 O O . TYR A 1 95 ? 8.032 5.870 -3.089 1.00 78.25 95 TYR A O 1
ATOM 759 N N . ILE A 1 96 ? 8.389 3.764 -3.823 1.00 77.12 96 ILE A N 1
ATOM 760 C CA . ILE A 1 96 ? 8.863 3.177 -2.573 1.00 77.12 96 ILE A CA 1
ATOM 761 C C . ILE A 1 96 ? 10.318 2.760 -2.734 1.00 77.12 96 ILE A C 1
ATOM 763 O O . ILE A 1 96 ? 10.661 1.970 -3.611 1.00 77.12 96 ILE A O 1
ATOM 767 N N . SER A 1 97 ? 11.195 3.281 -1.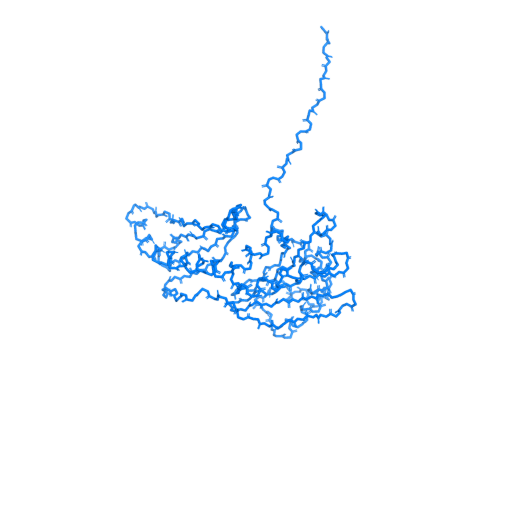883 1.00 79.12 97 SER A N 1
ATOM 768 C CA . SER A 1 97 ? 12.596 2.856 -1.854 1.00 79.12 97 SER A CA 1
ATOM 769 C C . SER A 1 97 ? 12.722 1.418 -1.342 1.00 79.12 97 SER A C 1
ATOM 771 O O . SER A 1 97 ? 11.915 0.957 -0.535 1.00 79.12 97 SER A O 1
ATOM 773 N N . GLN A 1 98 ? 13.765 0.708 -1.782 1.00 82.12 98 GLN A N 1
ATOM 774 C CA . GLN A 1 98 ? 14.023 -0.694 -1.431 1.00 82.12 98 GLN A CA 1
ATOM 775 C C . GLN A 1 98 ? 14.000 -0.948 0.079 1.00 82.12 98 GLN A C 1
ATOM 777 O O . GLN A 1 98 ? 13.489 -1.968 0.518 1.00 82.12 98 GLN A O 1
ATOM 782 N N . GLY A 1 99 ? 14.522 -0.023 0.890 1.00 73.56 99 GLY A N 1
ATOM 783 C CA . GLY A 1 99 ? 14.533 -0.176 2.349 1.00 73.56 99 GLY A CA 1
ATOM 784 C C . GLY A 1 99 ? 13.146 -0.156 3.003 1.00 73.56 99 GLY A C 1
ATOM 785 O O . GLY A 1 99 ? 13.042 -0.442 4.189 1.00 73.56 99 GLY A O 1
ATOM 786 N N . ASN A 1 100 ? 12.095 0.189 2.255 1.00 69.75 100 ASN A N 1
ATOM 787 C CA . ASN A 1 100 ? 10.738 0.381 2.762 1.00 69.75 100 ASN A CA 1
ATOM 788 C C . ASN A 1 100 ? 9.704 -0.552 2.113 1.00 69.75 100 ASN A C 1
ATOM 790 O O . ASN A 1 100 ? 8.521 -0.459 2.437 1.00 69.75 100 ASN A O 1
ATOM 794 N N . THR A 1 101 ? 10.115 -1.456 1.219 1.00 72.69 101 THR A N 1
ATOM 795 C CA . THR A 1 101 ? 9.199 -2.373 0.522 1.00 72.69 101 THR A CA 1
ATOM 796 C C . THR A 1 101 ? 8.422 -3.264 1.490 1.00 72.69 101 THR A C 1
ATOM 798 O O . THR A 1 101 ? 7.204 -3.358 1.359 1.00 72.69 101 THR A O 1
ATOM 801 N N . ASP A 1 102 ? 9.077 -3.826 2.511 1.00 68.38 102 ASP A N 1
ATOM 802 C CA . ASP A 1 102 ? 8.432 -4.635 3.561 1.00 68.38 102 ASP A CA 1
ATOM 803 C C . ASP A 1 102 ? 7.388 -3.834 4.351 1.00 68.38 102 ASP A C 1
ATOM 805 O O . ASP A 1 102 ? 6.282 -4.313 4.607 1.00 68.38 102 ASP A O 1
ATOM 809 N N . THR A 1 103 ? 7.720 -2.589 4.703 1.00 64.69 103 THR A N 1
ATOM 810 C CA . THR A 1 103 ? 6.832 -1.698 5.460 1.00 64.69 103 THR A CA 1
ATOM 811 C C . THR A 1 103 ? 5.558 -1.398 4.687 1.00 64.69 103 THR A C 1
ATOM 813 O O . THR A 1 103 ? 4.469 -1.419 5.254 1.00 64.69 103 THR A O 1
ATOM 816 N N . VAL A 1 104 ? 5.677 -1.138 3.386 1.00 67.56 104 VAL A N 1
ATOM 817 C CA . VAL A 1 104 ? 4.535 -0.781 2.540 1.00 67.56 104 VAL A CA 1
ATOM 818 C C . VAL A 1 104 ? 3.725 -2.016 2.137 1.00 67.56 104 VAL A C 1
ATOM 820 O O . VAL A 1 104 ? 2.497 -1.963 2.056 1.00 67.56 104 VAL A O 1
ATOM 823 N N . LEU A 1 105 ? 4.388 -3.160 1.959 1.00 75.81 105 LEU A N 1
ATOM 824 C CA . LEU A 1 105 ? 3.774 -4.438 1.596 1.00 75.81 105 LEU A CA 1
ATOM 825 C C . LEU A 1 105 ? 3.471 -5.327 2.800 1.00 75.81 105 LEU A C 1
ATOM 827 O O . LEU A 1 105 ? 3.337 -6.540 2.652 1.00 75.81 105 LEU A O 1
ATOM 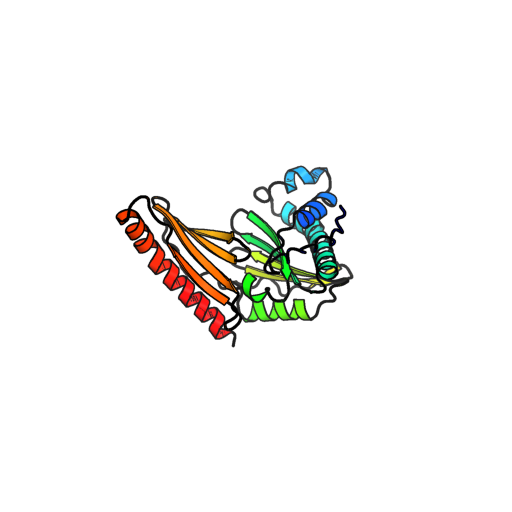831 N N . TRP A 1 106 ? 3.287 -4.748 3.983 1.00 69.69 106 TRP A N 1
ATOM 832 C CA . TRP A 1 106 ? 2.951 -5.489 5.202 1.00 69.69 106 TRP A CA 1
ATOM 833 C C . TRP A 1 106 ? 1.674 -6.351 5.048 1.00 69.69 106 TRP A C 1
ATOM 835 O O . TRP A 1 106 ? 1.537 -7.374 5.713 1.00 69.69 106 TRP A O 1
ATOM 845 N N . MET A 1 107 ? 0.745 -5.962 4.156 1.00 70.38 107 MET A N 1
ATOM 846 C CA . MET A 1 107 ? -0.463 -6.740 3.815 1.00 70.38 107 MET A CA 1
ATOM 847 C C . MET A 1 107 ? -0.168 -7.972 2.968 1.00 70.38 107 MET A C 1
ATOM 849 O O . MET A 1 107 ? -1.014 -8.852 2.844 1.00 70.38 107 MET A O 1
ATOM 853 N N . ALA A 1 108 ? 0.973 -8.021 2.296 1.00 76.94 108 ALA A N 1
ATOM 854 C CA . ALA A 1 108 ? 1.351 -9.156 1.481 1.00 76.94 108 ALA A CA 1
ATOM 855 C C . ALA A 1 108 ? 1.808 -10.316 2.381 1.00 76.94 108 ALA A C 1
ATOM 857 O O . ALA A 1 108 ? 2.240 -10.118 3.516 1.00 76.94 108 ALA A O 1
ATOM 858 N N . THR A 1 109 ? 1.697 -11.549 1.888 1.00 77.69 109 THR A N 1
ATOM 859 C CA . THR A 1 109 ? 2.287 -12.697 2.590 1.00 77.69 109 THR A CA 1
ATOM 860 C C . THR A 1 109 ? 3.817 -12.567 2.621 1.00 77.69 109 THR A C 1
ATOM 862 O O . THR A 1 109 ? 4.368 -11.964 1.695 1.00 77.69 109 THR A O 1
ATOM 865 N N . PRO A 1 110 ? 4.527 -13.173 3.594 1.00 77.31 110 PRO A N 1
ATOM 866 C CA . PRO A 1 110 ? 5.995 -13.173 3.607 1.00 77.31 110 PRO A CA 1
ATOM 867 C C . PRO A 1 110 ? 6.606 -13.675 2.289 1.00 77.31 110 PRO A C 1
ATOM 869 O O . PRO A 1 110 ? 7.574 -13.112 1.791 1.00 77.31 110 PRO A O 1
ATOM 872 N N . GLU A 1 111 ? 5.984 -14.678 1.658 1.00 81.62 111 GLU A N 1
ATOM 873 C CA . GLU A 1 111 ? 6.382 -15.167 0.331 1.00 81.62 111 GLU A CA 1
ATOM 874 C C . GLU A 1 111 ? 6.276 -14.077 -0.750 1.00 81.62 111 GLU A C 1
ATOM 876 O O . GLU A 1 111 ? 7.169 -13.924 -1.580 1.00 81.62 111 GLU A O 1
ATOM 881 N N . THR A 1 112 ? 5.191 -13.299 -0.736 1.00 83.31 112 THR A N 1
ATOM 882 C CA . THR A 1 112 ? 4.974 -12.211 -1.698 1.00 83.31 112 THR A CA 1
ATOM 883 C C . THR A 1 112 ? 5.923 -11.039 -1.438 1.00 83.31 112 THR A C 1
ATOM 885 O O . THR A 1 112 ? 6.435 -10.456 -2.390 1.00 83.31 112 THR A O 1
ATOM 888 N N . GLN A 1 113 ? 6.204 -10.716 -0.170 1.00 83.06 113 GLN A N 1
ATOM 889 C CA . GLN A 1 113 ? 7.205 -9.707 0.202 1.00 83.06 113 GLN A CA 1
ATOM 890 C C . GLN A 1 113 ? 8.597 -10.113 -0.288 1.00 83.06 113 GLN A C 1
ATOM 892 O O . GLN A 1 113 ? 9.250 -9.344 -0.989 1.00 83.06 113 GLN A O 1
ATOM 897 N N . ALA A 1 114 ? 9.017 -11.351 -0.006 1.00 84.75 114 ALA A N 1
ATOM 898 C CA . ALA A 1 114 ? 10.303 -11.884 -0.447 1.00 84.75 114 ALA A CA 1
ATOM 899 C C . ALA A 1 114 ? 10.443 -11.872 -1.977 1.00 84.75 114 ALA A C 1
ATOM 901 O O . ALA A 1 114 ? 11.506 -11.547 -2.503 1.00 84.75 114 ALA A O 1
ATOM 902 N N . GLU A 1 115 ? 9.368 -12.183 -2.700 1.00 89.31 115 GLU A N 1
ATOM 903 C CA . GLU A 1 115 ? 9.354 -12.108 -4.156 1.00 89.31 115 GLU A CA 1
ATOM 904 C C . GLU A 1 115 ? 9.541 -10.673 -4.663 1.00 89.31 115 GLU A C 1
ATOM 906 O O . GLU A 1 115 ? 10.400 -10.435 -5.514 1.00 89.31 115 GLU A O 1
ATOM 911 N N . VAL A 1 116 ? 8.773 -9.710 -4.136 1.00 89.75 116 VAL A N 1
ATOM 912 C CA . VAL A 1 116 ? 8.914 -8.301 -4.526 1.00 89.75 116 VAL A CA 1
ATOM 913 C C . VAL A 1 116 ? 10.317 -7.795 -4.208 1.00 89.75 116 VAL A C 1
ATOM 915 O O . VAL A 1 116 ? 10.937 -7.165 -5.063 1.00 89.75 116 VAL A O 1
ATOM 918 N N . ASN A 1 117 ? 10.846 -8.110 -3.027 1.00 89.06 117 ASN A N 1
ATOM 919 C CA . ASN A 1 117 ? 12.205 -7.738 -2.647 1.00 89.06 117 ASN A CA 1
ATOM 920 C C . ASN A 1 117 ? 13.233 -8.334 -3.606 1.00 89.06 117 ASN A C 1
ATOM 922 O O . ASN A 1 117 ? 14.106 -7.613 -4.076 1.00 89.06 117 ASN A O 1
ATOM 926 N N . GLY A 1 118 ? 13.085 -9.606 -3.982 1.00 90.62 118 GLY A N 1
ATOM 927 C CA . GLY A 1 118 ? 13.953 -10.248 -4.967 1.00 90.62 118 GLY A CA 1
ATOM 928 C C . GLY A 1 118 ? 13.901 -9.578 -6.344 1.00 90.62 118 GLY A C 1
ATOM 929 O O . GLY A 1 118 ? 14.932 -9.430 -7.002 1.00 90.62 118 GLY A O 1
ATOM 930 N N . LEU A 1 119 ? 12.726 -9.116 -6.783 1.00 92.38 119 LEU A N 1
ATOM 931 C CA . LEU A 1 119 ? 12.595 -8.333 -8.017 1.00 92.38 119 LEU A CA 1
ATOM 932 C C . LEU A 1 119 ? 13.303 -6.980 -7.894 1.00 92.38 119 LEU A C 1
ATOM 934 O O . LEU A 1 119 ? 14.105 -6.631 -8.760 1.00 92.38 119 LEU A O 1
ATOM 938 N N . VAL A 1 120 ? 13.062 -6.247 -6.803 1.00 91.69 120 VAL A N 1
ATOM 939 C CA . VAL A 1 120 ? 13.698 -4.947 -6.535 1.00 91.69 120 VAL A CA 1
ATOM 940 C C . VAL A 1 120 ? 15.224 -5.099 -6.435 1.00 91.69 120 VAL A C 1
ATOM 942 O O . VAL A 1 120 ? 15.975 -4.282 -6.956 1.00 91.69 120 VAL A O 1
ATOM 945 N N . GLU A 1 121 ? 15.727 -6.183 -5.857 1.00 91.44 121 GLU A N 1
ATOM 946 C CA . GLU A 1 121 ? 17.162 -6.470 -5.756 1.00 91.44 121 GLU A CA 1
ATOM 947 C C . GLU A 1 121 ? 17.824 -6.862 -7.082 1.00 91.44 121 GLU A C 1
ATOM 949 O O . GLU A 1 121 ? 19.039 -6.702 -7.236 1.00 91.44 121 GLU A O 1
ATOM 954 N N . SER A 1 122 ? 17.059 -7.349 -8.059 1.00 91.25 122 SER A N 1
ATOM 955 C CA . SER A 1 122 ? 17.617 -7.938 -9.282 1.00 91.25 122 SER A CA 1
ATOM 956 C C . SER A 1 122 ? 17.474 -7.081 -10.538 1.00 91.25 122 SER A C 1
ATOM 958 O O . SER A 1 122 ? 18.245 -7.289 -11.477 1.00 91.25 122 SER A O 1
ATOM 960 N N . TYR A 1 123 ? 16.549 -6.117 -10.572 1.00 92.56 123 TYR A N 1
ATOM 961 C CA . TYR A 1 123 ? 16.360 -5.271 -11.754 1.00 92.56 123 TYR A CA 1
ATOM 962 C C . TYR A 1 123 ? 17.496 -4.266 -11.983 1.00 92.56 123 TYR A C 1
ATOM 964 O O . TYR A 1 123 ? 18.201 -3.869 -11.051 1.00 92.56 123 TYR A O 1
ATOM 972 N N . ASN A 1 124 ? 17.674 -3.849 -13.242 1.00 91.00 124 ASN A N 1
ATOM 973 C CA . ASN A 1 124 ? 18.561 -2.743 -13.598 1.00 91.00 124 ASN A CA 1
ATOM 974 C C . ASN A 1 124 ? 17.829 -1.398 -13.434 1.00 91.00 124 ASN A C 1
ATOM 976 O O . ASN A 1 124 ? 16.984 -1.072 -14.269 1.00 91.00 124 ASN A O 1
ATOM 980 N N . PRO A 1 125 ? 18.165 -0.566 -12.435 1.00 89.75 125 PRO A N 1
ATOM 981 C CA . PRO A 1 125 ? 17.414 0.655 -12.170 1.00 89.75 125 PRO A CA 1
ATOM 982 C C . PRO A 1 125 ? 17.627 1.784 -13.186 1.00 89.75 125 PRO A C 1
ATOM 984 O O . PRO A 1 125 ? 16.920 2.790 -13.143 1.00 89.75 125 PRO A O 1
ATOM 987 N N . GLU A 1 126 ? 18.562 1.632 -14.128 1.00 88.94 126 GLU A N 1
ATOM 988 C CA . GLU A 1 126 ? 18.771 2.612 -15.197 1.00 88.94 126 GLU A CA 1
ATOM 989 C C . GLU A 1 126 ? 17.810 2.444 -16.383 1.00 88.94 126 GLU A C 1
ATOM 991 O O . GLU A 1 126 ? 17.633 3.397 -17.150 1.00 88.94 126 GLU A O 1
ATOM 996 N N . SER A 1 127 ? 17.217 1.255 -16.549 1.00 87.69 127 SER A N 1
ATOM 997 C CA . SER A 1 127 ? 16.425 0.893 -17.735 1.00 87.69 127 SER A CA 1
ATOM 998 C C . SER A 1 127 ? 15.207 0.002 -17.468 1.00 87.69 127 SER A C 1
ATOM 1000 O O . SER A 1 127 ? 14.385 -0.185 -18.363 1.00 87.69 127 SER A O 1
ATOM 1002 N N . GLU A 1 128 ? 15.062 -0.540 -16.262 1.00 90.94 128 GLU A N 1
ATOM 1003 C CA . GLU A 1 128 ? 13.963 -1.413 -15.855 1.00 90.94 128 GLU A CA 1
ATOM 1004 C C . GLU A 1 128 ? 13.245 -0.833 -14.629 1.00 90.94 128 GLU A C 1
ATOM 1006 O O . GLU A 1 128 ? 13.758 0.057 -13.947 1.00 90.94 128 GLU A O 1
ATOM 1011 N N . ALA A 1 129 ? 12.060 -1.359 -14.318 1.00 89.81 129 ALA A N 1
ATOM 1012 C CA . ALA A 1 129 ? 11.349 -1.009 -13.093 1.00 89.81 129 ALA A CA 1
ATOM 1013 C C . ALA A 1 129 ? 10.535 -2.179 -12.542 1.00 89.81 129 ALA A C 1
ATOM 1015 O O . ALA A 1 129 ? 10.062 -3.043 -13.288 1.00 89.81 129 ALA A O 1
ATOM 1016 N N . VAL A 1 130 ? 10.314 -2.147 -11.230 1.00 90.12 130 VAL A N 1
ATOM 1017 C CA . VAL A 1 130 ? 9.334 -2.991 -10.550 1.00 90.12 130 VAL A CA 1
ATOM 1018 C C . VAL A 1 130 ? 8.103 -2.147 -10.244 1.00 90.12 130 VAL A C 1
ATOM 1020 O O . VAL A 1 130 ? 8.202 -1.073 -9.652 1.00 90.12 130 VAL A O 1
ATOM 1023 N N . VAL A 1 131 ? 6.938 -2.635 -10.653 1.00 85.88 131 VAL A N 1
ATOM 1024 C CA . VAL A 1 131 ? 5.636 -2.049 -10.335 1.00 85.88 131 VAL A CA 1
ATOM 1025 C C . VAL A 1 131 ? 4.866 -3.053 -9.491 1.00 85.88 131 VAL A C 1
ATOM 1027 O O . VAL A 1 131 ? 4.782 -4.227 -9.844 1.00 85.88 131 VAL A O 1
ATOM 1030 N N . VAL A 1 132 ? 4.304 -2.604 -8.376 1.00 85.75 132 VAL A N 1
ATOM 1031 C CA . VAL A 1 132 ? 3.547 -3.450 -7.455 1.00 85.75 132 VAL A CA 1
ATOM 1032 C C . VAL A 1 132 ? 2.135 -2.901 -7.336 1.00 85.75 132 VAL A C 1
ATOM 1034 O O . VAL A 1 132 ? 1.933 -1.796 -6.848 1.00 85.75 132 VAL A O 1
ATOM 1037 N N . MET A 1 133 ? 1.150 -3.667 -7.797 1.00 79.75 133 MET A N 1
ATOM 1038 C CA . MET A 1 133 ? -0.265 -3.327 -7.669 1.00 79.75 133 MET A CA 1
ATOM 1039 C C . MET A 1 133 ? -0.825 -3.948 -6.400 1.00 79.75 133 MET A C 1
ATOM 1041 O O . MET A 1 133 ? -0.756 -5.163 -6.221 1.00 79.75 133 MET A O 1
ATOM 1045 N N . VAL A 1 134 ? -1.399 -3.120 -5.538 1.00 76.56 134 VAL A N 1
ATOM 1046 C CA . VAL A 1 134 ? -2.054 -3.536 -4.299 1.00 76.56 134 VAL A CA 1
ATOM 1047 C C . VAL A 1 134 ? -3.533 -3.210 -4.426 1.00 76.56 134 VAL A C 1
ATOM 1049 O O . VAL A 1 134 ? -3.895 -2.071 -4.682 1.00 76.56 134 VAL A O 1
ATOM 1052 N N . GLY A 1 135 ? -4.384 -4.219 -4.290 1.00 69.81 135 GLY A N 1
ATOM 1053 C CA . GLY A 1 135 ? -5.839 -4.094 -4.277 1.00 69.81 135 GLY A CA 1
ATOM 1054 C C . GLY A 1 135 ? -6.435 -4.554 -2.947 1.00 69.81 135 GLY A C 1
ATOM 1055 O O . GLY A 1 135 ? -5.726 -5.070 -2.083 1.00 69.81 135 GLY A O 1
ATOM 1056 N N . ALA A 1 136 ? -7.762 -4.458 -2.810 1.00 61.94 136 ALA A N 1
ATOM 1057 C CA . ALA A 1 136 ? -8.505 -4.797 -1.583 1.00 61.94 136 ALA A CA 1
ATOM 1058 C C . ALA A 1 136 ? -8.271 -6.225 -1.031 1.00 61.94 136 ALA A C 1
ATOM 1060 O O . ALA A 1 136 ? -8.566 -6.499 0.130 1.00 61.94 136 ALA A O 1
ATOM 1061 N N . GLY A 1 137 ? -7.737 -7.145 -1.837 1.00 69.31 137 GLY A N 1
ATOM 1062 C CA . GLY A 1 137 ? -7.426 -8.513 -1.408 1.00 69.31 137 GLY A CA 1
ATOM 1063 C C . GLY A 1 137 ? -6.257 -9.160 -2.144 1.00 69.31 137 GLY A C 1
ATOM 1064 O O . GLY A 1 137 ? -6.053 -10.366 -2.014 1.00 69.31 137 GLY A O 1
ATOM 1065 N N . THR A 1 138 ? -5.519 -8.400 -2.954 1.00 76.38 138 THR A N 1
ATOM 1066 C CA . THR A 1 138 ? -4.492 -8.955 -3.840 1.00 76.38 138 THR A CA 1
ATOM 1067 C C . THR A 1 138 ? -3.283 -8.045 -3.950 1.00 76.38 138 THR A C 1
ATOM 1069 O O . THR A 1 138 ? -3.429 -6.829 -3.996 1.00 76.38 138 THR A O 1
ATOM 1072 N N . VAL A 1 139 ? -2.100 -8.637 -4.061 1.00 81.75 139 VAL A N 1
ATOM 1073 C CA . VAL A 1 139 ? -0.857 -7.966 -4.442 1.00 81.75 139 VAL A CA 1
ATOM 1074 C C . VAL A 1 139 ? -0.339 -8.633 -5.707 1.00 81.75 139 VAL A C 1
ATOM 1076 O O . VAL A 1 139 ? -0.291 -9.859 -5.795 1.00 81.75 139 VAL A O 1
ATOM 1079 N N . GLN A 1 140 ? 0.043 -7.834 -6.693 1.00 83.88 140 GLN A N 1
ATOM 1080 C CA . GLN A 1 140 ? 0.648 -8.304 -7.930 1.00 83.88 140 GLN A CA 1
ATOM 1081 C C . GLN A 1 140 ? 1.934 -7.534 -8.187 1.00 83.88 140 GLN A C 1
ATOM 1083 O O . GLN A 1 140 ? 1.924 -6.308 -8.272 1.00 83.88 140 GLN A O 1
ATOM 1088 N N . SER A 1 141 ? 3.034 -8.256 -8.359 1.00 87.44 141 SER A N 1
ATOM 1089 C CA . SER A 1 141 ? 4.301 -7.688 -8.798 1.00 87.44 141 SER A CA 1
ATOM 1090 C C . SER A 1 141 ? 4.428 -7.789 -10.325 1.00 87.44 141 SER A C 1
ATOM 1092 O O . SER A 1 141 ? 3.949 -8.732 -10.974 1.00 87.44 141 SER A O 1
ATOM 1094 N N . MET A 1 142 ? 5.051 -6.779 -10.920 1.00 86.44 142 MET A N 1
ATOM 1095 C CA . MET A 1 142 ? 5.363 -6.708 -12.340 1.00 86.44 142 MET A CA 1
ATOM 1096 C C . MET A 1 142 ? 6.783 -6.187 -12.511 1.00 86.44 142 MET A C 1
ATOM 1098 O O . MET A 1 142 ? 7.112 -5.093 -12.057 1.00 86.44 142 MET A O 1
ATOM 1102 N N . TRP A 1 143 ? 7.614 -6.944 -13.213 1.00 90.19 143 TRP A N 1
ATOM 1103 C CA . TRP A 1 143 ? 8.911 -6.489 -13.686 1.00 90.19 143 TRP A CA 1
ATOM 1104 C C . TRP A 1 143 ? 8.767 -6.010 -15.122 1.00 90.19 143 TRP A C 1
ATOM 1106 O O . TRP A 1 143 ? 8.505 -6.796 -16.036 1.00 90.19 143 TRP A O 1
ATOM 1116 N N . VAL A 1 144 ? 8.936 -4.708 -15.321 1.00 88.31 144 VAL A N 1
ATOM 1117 C CA . VAL A 1 144 ? 8.976 -4.102 -16.647 1.00 88.31 144 VAL A CA 1
ATOM 1118 C C . VAL A 1 144 ? 10.425 -4.069 -17.123 1.00 88.31 144 VAL A C 1
ATOM 1120 O O . VAL A 1 144 ? 11.262 -3.364 -16.559 1.00 88.31 144 VAL A O 1
ATOM 1123 N N . ARG A 1 145 ? 10.723 -4.876 -18.142 1.00 89.00 145 ARG A N 1
ATOM 1124 C CA . ARG A 1 145 ? 12.050 -5.006 -18.758 1.00 89.00 145 ARG A CA 1
ATOM 1125 C C . ARG A 1 145 ? 12.354 -3.831 -19.686 1.00 89.00 145 ARG A C 1
ATOM 1127 O O . ARG A 1 145 ? 11.441 -3.187 -20.197 1.00 89.00 145 ARG A O 1
ATOM 1134 N N . GLU A 1 146 ? 13.631 -3.644 -20.012 1.00 86.38 146 GLU A N 1
ATOM 1135 C CA . GLU A 1 146 ? 14.114 -2.595 -20.929 1.00 86.38 146 GLU A CA 1
ATOM 1136 C C . GLU A 1 146 ? 13.415 -2.621 -22.304 1.00 86.38 146 GLU A C 1
ATOM 1138 O O . GLU A 1 146 ? 13.150 -1.583 -22.904 1.00 86.38 146 GLU A O 1
ATOM 1143 N N . ASN A 1 147 ? 13.060 -3.807 -22.804 1.00 82.69 147 ASN A N 1
ATOM 1144 C CA . ASN A 1 147 ? 12.351 -3.968 -24.078 1.00 82.69 147 ASN A CA 1
ATOM 1145 C C . ASN A 1 147 ? 10.824 -3.768 -23.977 1.00 82.69 147 ASN A C 1
ATOM 1147 O O . ASN A 1 147 ? 10.106 -4.077 -24.929 1.00 82.69 147 ASN A O 1
ATOM 1151 N N . GLY A 1 148 ? 10.320 -3.326 -22.823 1.00 75.31 148 GLY A N 1
ATOM 1152 C CA . GLY A 1 148 ? 8.895 -3.161 -22.541 1.00 75.31 148 GLY A CA 1
ATOM 1153 C C . GLY A 1 148 ? 8.146 -4.466 -22.256 1.00 75.31 148 GLY A C 1
ATOM 1154 O O . GLY A 1 148 ? 6.934 -4.437 -22.049 1.00 75.31 148 GLY A O 1
ATOM 1155 N N . LYS A 1 149 ? 8.827 -5.622 -22.229 1.00 82.50 149 LYS A N 1
ATOM 1156 C CA . LYS A 1 149 ? 8.211 -6.887 -21.817 1.00 82.50 149 LYS A CA 1
ATOM 1157 C C . LYS A 1 149 ? 7.893 -6.827 -20.325 1.00 82.50 149 LYS A C 1
ATOM 1159 O O . LYS A 1 149 ? 8.750 -6.483 -19.515 1.00 82.50 149 LYS A O 1
ATOM 1164 N N . ILE A 1 150 ? 6.676 -7.225 -19.978 1.00 82.00 150 ILE A N 1
ATOM 1165 C CA . ILE A 1 150 ? 6.221 -7.318 -18.593 1.00 82.00 150 ILE A CA 1
ATOM 1166 C C . ILE A 1 150 ? 6.309 -8.778 -18.157 1.00 82.00 150 ILE A C 1
ATOM 1168 O O . ILE A 1 150 ? 5.761 -9.668 -18.812 1.00 82.00 150 ILE A O 1
ATOM 1172 N N . GLU A 1 151 ? 7.004 -9.024 -17.055 1.00 85.88 151 GLU A N 1
ATOM 1173 C CA . GLU A 1 151 ? 7.020 -10.311 -16.366 1.00 85.88 151 GLU A CA 1
ATOM 1174 C C . GLU A 1 151 ? 6.238 -10.174 -15.065 1.00 85.88 151 GLU A C 1
ATOM 1176 O O . GLU A 1 151 ? 6.441 -9.235 -14.303 1.00 85.88 151 GLU A O 1
ATOM 1181 N N . THR A 1 152 ? 5.307 -11.090 -14.823 1.00 82.69 152 THR A N 1
ATOM 1182 C CA . THR A 1 152 ? 4.464 -11.074 -13.629 1.00 82.69 152 THR A CA 1
ATOM 1183 C C . THR A 1 152 ? 4.300 -12.490 -13.104 1.00 82.69 152 THR A C 1
ATOM 1185 O O . THR A 1 152 ? 4.198 -13.446 -13.874 1.00 82.69 152 THR A O 1
ATOM 1188 N N . SER A 1 153 ? 4.266 -12.612 -11.787 1.00 72.81 153 SER A N 1
ATOM 1189 C CA . SER A 1 153 ? 3.940 -13.828 -11.039 1.00 72.81 153 SER A CA 1
ATOM 1190 C C . SER A 1 153 ? 2.428 -14.022 -10.853 1.00 72.81 153 SER A C 1
ATOM 1192 O O . SER A 1 153 ? 2.000 -15.029 -10.290 1.00 72.81 153 SER A O 1
ATOM 1194 N N . GLY A 1 154 ? 1.615 -13.097 -11.377 1.00 73.38 154 GLY A N 1
ATOM 1195 C CA . GLY A 1 154 ? 0.166 -13.077 -11.206 1.00 73.38 154 GLY A CA 1
ATOM 1196 C C . GLY A 1 154 ? -0.263 -12.438 -9.884 1.00 73.38 154 GLY A C 1
ATOM 1197 O O . GLY A 1 154 ? 0.552 -12.134 -9.016 1.00 73.38 154 GLY A O 1
ATOM 1198 N N . ALA A 1 155 ? -1.565 -12.195 -9.744 1.00 74.88 155 ALA A N 1
ATOM 1199 C CA . ALA A 1 155 ? -2.123 -11.654 -8.512 1.00 74.88 155 ALA A CA 1
ATOM 1200 C C . ALA A 1 155 ? -2.098 -12.718 -7.406 1.00 74.88 155 ALA A C 1
ATOM 1202 O O . ALA A 1 155 ? -2.684 -13.794 -7.549 1.00 74.88 155 ALA A O 1
ATOM 1203 N N . LYS A 1 156 ? -1.433 -12.400 -6.296 1.00 78.56 156 LYS A N 1
ATOM 1204 C CA . LYS A 1 156 ? -1.398 -13.208 -5.078 1.00 78.56 156 LYS A CA 1
ATOM 1205 C C . LYS A 1 156 ? -2.354 -12.622 -4.054 1.00 78.56 156 LYS A C 1
ATOM 1207 O O . LYS A 1 156 ? -2.505 -11.405 -3.974 1.00 78.56 156 LYS A O 1
ATOM 1212 N N . SER A 1 157 ? -3.005 -13.469 -3.265 1.00 69.62 157 SER A N 1
ATOM 1213 C CA . SER A 1 157 ? -3.855 -12.994 -2.173 1.00 69.62 157 SER A CA 1
ATOM 1214 C C . SER A 1 157 ? -3.022 -12.231 -1.147 1.00 69.62 157 SER A C 1
ATOM 1216 O O . SER A 1 157 ? -1.929 -12.665 -0.781 1.00 69.62 157 SER A O 1
ATOM 1218 N N . THR A 1 158 ? -3.544 -11.112 -0.655 1.00 71.25 158 THR A N 1
ATOM 1219 C CA . THR A 1 158 ? -2.988 -10.479 0.540 1.00 71.25 158 THR A CA 1
ATOM 1220 C C . THR A 1 158 ? -3.330 -11.306 1.771 1.00 71.25 158 THR A C 1
ATOM 1222 O O . THR A 1 158 ? -4.330 -12.030 1.809 1.00 71.25 158 THR A O 1
ATOM 1225 N N . ASN A 1 159 ? -2.555 -11.112 2.833 1.00 63.22 159 ASN A N 1
ATOM 1226 C CA . ASN A 1 159 ? -3.094 -11.175 4.180 1.00 63.22 159 ASN A CA 1
ATOM 1227 C C . ASN A 1 159 ? -4.101 -10.024 4.319 1.00 63.22 159 ASN A C 1
ATOM 1229 O O . ASN A 1 159 ? -3.835 -9.013 4.965 1.00 63.22 159 ASN A O 1
ATOM 1233 N N . SER A 1 160 ? -5.264 -10.140 3.668 1.00 53.66 160 SER A N 1
ATOM 1234 C CA . SER A 1 160 ? -6.412 -9.293 3.976 1.00 53.66 160 SER A CA 1
ATOM 1235 C C . SER A 1 160 ? -6.564 -9.324 5.490 1.00 53.66 160 SER A C 1
ATOM 1237 O O . SER A 1 160 ? -6.570 -10.432 6.032 1.00 53.66 160 SER A O 1
ATOM 1239 N N . LEU A 1 161 ? -6.646 -8.168 6.164 1.00 54.09 161 LEU A N 1
ATOM 1240 C CA . LEU A 1 161 ? -6.938 -8.117 7.598 1.00 54.09 161 LEU A CA 1
ATOM 1241 C C . LEU A 1 161 ? -8.139 -9.043 7.838 1.00 54.09 161 LEU A C 1
ATOM 1243 O O . LEU A 1 161 ? -9.251 -8.689 7.447 1.00 54.09 161 LEU A O 1
ATOM 1247 N N . PRO A 1 162 ? -7.974 -10.250 8.421 1.00 49.66 162 PRO A N 1
ATOM 1248 C CA . PRO A 1 162 ? -9.032 -11.255 8.390 1.00 49.66 162 PRO A CA 1
ATOM 1249 C C . PRO A 1 162 ? -10.008 -11.011 9.544 1.00 49.66 162 PRO A C 1
ATOM 1251 O O . PRO A 1 162 ? -10.513 -11.939 10.182 1.00 49.66 162 PRO A O 1
ATOM 1254 N N . ILE A 1 163 ? -10.185 -9.743 9.891 1.00 59.38 163 ILE A N 1
ATOM 1255 C CA . ILE A 1 163 ? -11.069 -9.270 10.929 1.00 59.38 163 ILE A CA 1
ATOM 1256 C C . ILE A 1 163 ? -12.268 -8.647 10.238 1.00 59.38 163 ILE A C 1
ATOM 1258 O O . ILE A 1 163 ? -12.166 -7.692 9.474 1.00 59.38 163 ILE A O 1
ATOM 1262 N N . ARG A 1 164 ? -13.435 -9.224 10.505 1.00 65.81 164 ARG A N 1
ATOM 1263 C CA . ARG A 1 164 ? -14.681 -8.549 10.177 1.00 65.81 164 ARG A CA 1
ATOM 1264 C C . ARG A 1 164 ? -14.786 -7.362 11.119 1.00 65.81 164 ARG A C 1
ATOM 1266 O O . ARG A 1 164 ? -14.889 -7.559 12.328 1.00 65.81 164 ARG A O 1
ATOM 1273 N N . LEU A 1 165 ? -14.716 -6.159 10.562 1.00 77.88 165 LEU A N 1
ATOM 1274 C CA . LEU A 1 165 ? -15.041 -4.956 11.313 1.00 77.88 165 LEU A CA 1
ATOM 1275 C C . LEU A 1 165 ? -16.519 -5.019 11.733 1.00 77.88 165 LEU A C 1
ATOM 1277 O O . LEU A 1 165 ? -17.331 -5.612 11.008 1.00 77.88 165 LEU A O 1
ATOM 1281 N N . PRO A 1 166 ? -16.884 -4.443 12.891 1.00 82.56 166 PRO A N 1
ATOM 1282 C CA . PRO A 1 166 ? -18.283 -4.187 13.212 1.00 82.56 166 PRO A CA 1
ATOM 1283 C C . PRO A 1 166 ? -18.968 -3.429 12.070 1.00 82.56 166 PRO A C 1
ATOM 1285 O O . PRO A 1 166 ? -18.323 -2.650 11.371 1.00 82.56 166 PRO A O 1
ATOM 1288 N N . GLN A 1 167 ? -20.268 -3.653 11.870 1.00 81.31 167 GLN A N 1
ATOM 1289 C CA . GLN A 1 167 ? -20.999 -3.109 10.718 1.00 81.31 167 GLN A CA 1
ATOM 1290 C C . GLN A 1 167 ? -20.978 -1.573 10.683 1.00 81.31 167 GLN A C 1
ATOM 1292 O O . GLN A 1 167 ? -21.040 -0.965 9.618 1.00 81.31 167 GLN A O 1
ATOM 1297 N N . GLU A 1 168 ? -20.879 -0.956 11.853 1.00 87.88 168 GLU A N 1
ATOM 1298 C CA . GLU A 1 168 ? -20.863 0.482 12.064 1.00 87.88 168 GLU A CA 1
ATOM 1299 C C . GLU A 1 168 ? -19.460 1.090 11.931 1.00 87.88 168 GLU A C 1
ATOM 1301 O O . GLU A 1 168 ? -19.331 2.313 12.013 1.00 87.88 168 GLU A O 1
ATOM 1306 N N . VAL A 1 169 ? -18.418 0.266 11.752 1.00 80.88 169 VAL A N 1
ATOM 1307 C CA . VAL A 1 169 ? -17.016 0.691 11.702 1.00 80.88 169 VAL A CA 1
ATOM 1308 C C . VAL A 1 169 ? -16.447 0.544 10.297 1.00 80.88 169 VAL A C 1
ATOM 1310 O O . VAL A 1 169 ? -16.449 -0.535 9.709 1.00 80.88 169 VAL A O 1
ATOM 1313 N N . THR A 1 170 ? -15.878 1.630 9.787 1.00 76.56 170 THR A N 1
ATOM 1314 C CA . THR A 1 170 ? -15.085 1.649 8.559 1.00 76.56 170 THR A CA 1
ATOM 1315 C C . THR A 1 170 ? -13.615 1.882 8.874 1.00 76.56 170 THR A C 1
ATOM 1317 O O . THR A 1 170 ? -13.251 2.412 9.927 1.00 76.56 170 THR A O 1
ATOM 1320 N N . MET A 1 171 ? -12.757 1.473 7.947 1.00 78.56 171 MET A N 1
ATOM 1321 C CA . MET A 1 171 ? -11.316 1.656 8.029 1.00 78.56 171 MET A CA 1
ATOM 1322 C C . MET A 1 171 ? -10.845 2.389 6.778 1.00 78.56 171 MET A C 1
ATOM 1324 O O . MET A 1 171 ? -11.281 2.075 5.676 1.00 78.56 171 MET A O 1
ATOM 1328 N N . ALA A 1 172 ? -9.940 3.340 6.956 1.00 68.06 172 ALA A N 1
ATOM 1329 C CA . ALA A 1 172 ? -9.195 3.972 5.879 1.00 68.06 172 ALA A CA 1
ATOM 1330 C C . ALA A 1 172 ? -7.699 3.851 6.175 1.00 68.06 172 ALA A C 1
ATOM 1332 O O . ALA A 1 172 ? -7.298 3.789 7.337 1.00 68.06 172 ALA A O 1
ATOM 1333 N N . THR A 1 173 ? -6.873 3.809 5.134 1.00 63.53 173 THR A N 1
ATOM 1334 C CA . THR A 1 173 ? -5.434 4.031 5.308 1.00 63.53 173 THR A CA 1
ATOM 1335 C C . THR A 1 173 ? -5.171 5.525 5.196 1.00 63.53 173 THR A C 1
ATOM 1337 O O . THR A 1 173 ? -5.699 6.172 4.297 1.00 63.53 173 THR A O 1
ATOM 1340 N N . GLU A 1 174 ? -4.372 6.064 6.101 1.00 66.19 174 GLU A N 1
ATOM 1341 C CA . GLU A 1 174 ? -3.836 7.416 6.019 1.00 66.19 174 GLU A CA 1
ATOM 1342 C C . GLU A 1 174 ? -2.313 7.370 6.115 1.00 66.19 174 GLU A C 1
ATOM 1344 O O . GLU A 1 174 ? -1.735 6.403 6.614 1.00 66.19 174 GLU A O 1
ATOM 1349 N N . GLU A 1 175 ? -1.670 8.414 5.617 1.00 61.09 175 GLU A N 1
ATOM 1350 C CA . GLU A 1 175 ? -0.238 8.619 5.759 1.00 61.09 175 GLU A CA 1
ATOM 1351 C C . GLU A 1 175 ? -0.028 9.978 6.422 1.00 61.09 175 GLU A C 1
ATOM 1353 O O . GLU A 1 175 ? -0.510 11.000 5.932 1.00 61.09 175 GLU A O 1
ATOM 1358 N N . GLU A 1 176 ? 0.674 9.982 7.551 1.00 58.97 176 GLU A N 1
ATOM 1359 C CA . GLU A 1 176 ? 1.054 11.200 8.260 1.00 58.97 176 GLU A CA 1
ATOM 1360 C C . GLU A 1 176 ? 2.556 11.136 8.539 1.00 58.97 176 GLU A C 1
ATOM 1362 O O . GLU A 1 176 ? 3.037 10.210 9.192 1.00 58.97 176 GLU A O 1
ATOM 1367 N N . GLU A 1 177 ? 3.306 12.105 8.007 1.00 57.47 177 GLU A N 1
ATOM 1368 C CA . GLU A 1 177 ? 4.762 12.218 8.197 1.00 57.47 177 GLU A CA 1
ATOM 1369 C C . GLU A 1 177 ? 5.552 10.960 7.764 1.00 57.47 177 GLU A C 1
ATOM 1371 O O . GLU A 1 177 ? 6.554 10.594 8.378 1.00 57.47 177 GLU A O 1
ATOM 1376 N N . GLY A 1 178 ? 5.107 10.278 6.700 1.00 53.12 178 GLY A N 1
ATOM 1377 C CA . GLY A 1 178 ? 5.741 9.053 6.193 1.00 53.12 178 GLY A CA 1
ATOM 1378 C C . GLY A 1 178 ? 5.490 7.810 7.054 1.00 53.12 178 GLY A C 1
ATOM 1379 O O . GLY A 1 178 ? 6.138 6.780 6.865 1.00 53.12 178 GLY A O 1
ATOM 1380 N N . VAL A 1 179 ? 4.557 7.897 8.006 1.00 65.62 179 VAL A N 1
ATOM 1381 C CA . VAL A 1 179 ? 4.071 6.778 8.812 1.00 65.62 179 VAL A CA 1
ATOM 1382 C C . VAL A 1 179 ? 2.673 6.414 8.327 1.00 65.62 179 VAL A C 1
ATOM 1384 O O . VAL A 1 179 ? 1.750 7.229 8.385 1.00 65.62 179 VAL A O 1
ATOM 1387 N N . TYR A 1 180 ? 2.502 5.172 7.875 1.00 68.94 180 TYR A N 1
ATOM 1388 C CA . TYR A 1 180 ? 1.181 4.656 7.525 1.00 68.94 180 TYR A CA 1
ATOM 1389 C C . TYR A 1 180 ? 0.349 4.440 8.782 1.00 68.94 180 TYR A C 1
ATOM 1391 O O . TYR A 1 180 ? 0.856 3.961 9.796 1.00 68.94 180 TYR A O 1
ATOM 1399 N N . ALA A 1 181 ? -0.944 4.728 8.711 1.00 77.00 181 ALA A N 1
ATOM 1400 C CA . ALA A 1 181 ? -1.875 4.405 9.773 1.00 77.00 181 ALA A CA 1
ATOM 1401 C C . ALA A 1 181 ? -3.203 3.856 9.241 1.00 77.00 181 ALA A C 1
ATOM 1403 O O . ALA A 1 181 ? -3.710 4.285 8.206 1.00 77.00 181 ALA A O 1
ATOM 1404 N N . TYR A 1 182 ? -3.798 2.917 9.977 1.00 80.06 182 TYR A N 1
ATOM 1405 C CA . TYR A 1 182 ? -5.207 2.558 9.813 1.00 80.06 182 TYR A CA 1
ATOM 1406 C C . TYR A 1 182 ? -6.041 3.474 10.675 1.00 80.06 182 TYR A C 1
ATOM 1408 O O . TYR A 1 182 ? -5.964 3.364 11.894 1.00 80.06 182 TYR A O 1
ATOM 1416 N N . ARG A 1 183 ? -6.847 4.336 10.061 1.00 84.00 183 ARG A N 1
ATOM 1417 C CA . ARG A 1 183 ? -7.829 5.173 10.748 1.00 84.00 183 ARG A CA 1
ATOM 1418 C C . ARG A 1 183 ? -9.179 4.473 10.771 1.00 84.00 183 ARG A C 1
ATOM 1420 O O . ARG A 1 183 ? -9.671 4.035 9.731 1.00 84.00 183 ARG A O 1
ATOM 1427 N N . PHE A 1 184 ? -9.802 4.417 11.942 1.00 87.12 184 PHE A N 1
ATOM 1428 C CA . PHE A 1 184 ? -11.086 3.756 12.155 1.00 87.12 184 PHE A CA 1
ATOM 1429 C C . PHE A 1 184 ? -12.166 4.784 12.454 1.00 87.12 184 PHE A C 1
ATOM 1431 O O . PHE A 1 184 ? -11.994 5.655 13.305 1.00 87.12 184 PHE A O 1
ATOM 1438 N N . ASN A 1 185 ? -13.296 4.670 11.764 1.00 86.75 185 ASN A N 1
ATOM 1439 C CA . ASN A 1 185 ? -14.430 5.574 11.912 1.00 86.75 185 ASN A CA 1
ATOM 1440 C C . ASN A 1 185 ? -15.684 4.782 12.256 1.00 86.75 185 ASN A C 1
ATOM 1442 O O . ASN A 1 185 ? -15.967 3.775 11.622 1.00 86.75 185 ASN A O 1
ATOM 1446 N N . HIS A 1 186 ? -16.446 5.258 13.234 1.00 93.38 186 HIS A N 1
ATOM 1447 C CA . HIS A 1 186 ? -17.746 4.719 13.604 1.00 93.38 186 HIS A CA 1
ATOM 1448 C C . HIS A 1 186 ? -18.862 5.637 13.111 1.00 93.38 186 HIS A C 1
ATOM 1450 O O . HIS A 1 186 ? -18.787 6.855 13.277 1.00 93.38 186 HIS A O 1
ATOM 1456 N N . GLN A 1 187 ? -19.941 5.057 12.586 1.00 87.31 187 GLN A N 1
ATOM 1457 C CA . GLN A 1 187 ? -21.054 5.799 11.987 1.00 87.31 187 GLN A CA 1
ATOM 1458 C C . GLN A 1 187 ? -21.652 6.877 12.912 1.00 87.31 187 GLN A C 1
ATOM 1460 O O . GLN A 1 187 ? -22.086 7.920 12.430 1.00 87.31 187 GLN A O 1
ATOM 1465 N N . GLN A 1 188 ? -21.684 6.633 14.227 1.00 91.38 188 GLN A N 1
ATOM 1466 C CA . GLN A 1 188 ? -22.264 7.560 15.213 1.00 91.38 188 GLN A CA 1
ATOM 1467 C C . GLN A 1 188 ? -21.227 8.289 16.075 1.00 91.38 188 GLN A C 1
ATOM 1469 O O . GLN A 1 188 ? -21.484 9.404 16.516 1.00 91.38 188 GLN A O 1
ATOM 1474 N N . LEU A 1 189 ? -20.070 7.669 16.331 1.00 90.69 189 LEU A N 1
ATOM 1475 C CA . LEU A 1 189 ? -19.063 8.217 17.255 1.00 90.69 189 LEU A CA 1
ATOM 1476 C C . LEU A 1 189 ? -17.989 9.028 16.515 1.00 90.69 189 LEU A C 1
ATOM 1478 O O . LEU A 1 189 ? -17.164 9.681 17.152 1.00 90.69 189 LEU A O 1
ATOM 1482 N N . GLY A 1 190 ? -18.008 9.006 15.179 1.00 93.00 190 GLY A N 1
ATOM 1483 C CA . GLY A 1 190 ? -16.975 9.602 14.345 1.00 93.00 190 GLY A CA 1
ATOM 1484 C C . GLY A 1 190 ? -15.677 8.805 14.421 1.00 93.00 190 GLY A C 1
ATOM 1485 O O . GLY A 1 190 ? -15.690 7.584 14.578 1.00 93.00 190 GLY A O 1
ATOM 1486 N N . GLU A 1 191 ? -14.550 9.495 14.306 1.00 94.06 191 GLU A N 1
ATOM 1487 C CA . GLU A 1 191 ? -13.235 8.866 14.379 1.00 94.06 191 GLU A CA 1
ATOM 1488 C C . GLU A 1 191 ? -13.007 8.227 15.756 1.00 94.06 191 GLU A C 1
ATOM 1490 O O . GLU A 1 191 ? -13.145 8.879 16.798 1.00 94.06 191 GLU A O 1
ATOM 1495 N N . LEU A 1 192 ? -12.689 6.934 15.739 1.00 93.12 192 LEU A N 1
ATOM 1496 C CA . LEU A 1 192 ? -12.452 6.108 16.917 1.00 93.12 192 LEU A CA 1
ATOM 1497 C C . LEU A 1 192 ? -10.990 6.157 17.366 1.00 93.12 192 LEU A C 1
ATOM 1499 O O . LEU A 1 192 ? -10.698 6.198 18.561 1.00 93.12 192 LEU A O 1
ATOM 1503 N N . GLY A 1 193 ? -10.078 6.112 16.404 1.00 93.00 193 GLY A N 1
ATOM 1504 C CA . GLY A 1 193 ? -8.656 5.972 16.653 1.00 93.00 193 GLY A CA 1
ATOM 1505 C C . GLY A 1 193 ? -7.910 5.489 15.424 1.00 93.00 193 GLY A C 1
ATOM 1506 O O . GLY A 1 193 ? -8.482 5.303 14.343 1.00 93.00 193 GLY A O 1
ATOM 1507 N N . ARG A 1 194 ? -6.614 5.257 15.611 1.00 91.62 194 ARG A N 1
ATOM 1508 C CA . ARG A 1 194 ? -5.715 4.797 14.563 1.00 91.62 194 ARG A CA 1
ATOM 1509 C C . ARG A 1 194 ? -4.645 3.831 15.047 1.00 91.62 194 ARG A C 1
ATOM 1511 O O . ARG A 1 194 ? -4.256 3.845 16.212 1.00 91.62 194 ARG A O 1
ATOM 1518 N N . ILE A 1 195 ? -4.174 2.989 14.134 1.00 87.69 195 ILE A N 1
ATOM 1519 C CA . ILE A 1 195 ? -3.034 2.087 14.332 1.00 87.69 195 ILE A CA 1
ATOM 1520 C C . ILE A 1 195 ? -1.925 2.558 13.405 1.00 87.69 195 ILE A C 1
ATOM 1522 O O . ILE A 1 195 ? -2.079 2.437 12.195 1.00 87.69 195 ILE A O 1
ATOM 1526 N N . ARG A 1 196 ? -0.833 3.088 13.952 1.00 84.44 196 ARG A N 1
ATOM 1527 C CA . ARG A 1 196 ? 0.327 3.580 13.202 1.00 84.44 196 ARG A CA 1
ATOM 1528 C C . ARG A 1 196 ? 1.347 2.465 13.003 1.00 84.44 196 ARG A C 1
ATOM 1530 O O . ARG A 1 196 ? 1.579 1.675 13.915 1.00 84.44 196 ARG A O 1
ATOM 1537 N N . LEU A 1 197 ? 1.937 2.421 11.815 1.00 78.75 197 LEU A N 1
ATOM 1538 C CA . LEU A 1 197 ? 2.906 1.438 11.347 1.00 78.75 197 LEU A CA 1
ATOM 1539 C C . LEU A 1 197 ? 4.254 2.144 11.268 1.00 78.75 197 LEU A C 1
ATOM 1541 O O . LEU A 1 197 ? 4.566 2.814 10.286 1.00 78.75 197 LEU A O 1
ATOM 1545 N N . ILE A 1 198 ? 5.019 2.046 12.347 1.00 80.06 198 ILE A N 1
ATOM 1546 C CA . ILE A 1 198 ? 6.241 2.817 12.551 1.00 80.06 198 ILE A CA 1
ATOM 1547 C C . ILE A 1 198 ? 7.429 1.947 12.132 1.00 80.06 198 ILE A C 1
ATOM 1549 O O . ILE A 1 198 ? 7.612 0.875 12.709 1.00 80.06 198 ILE A O 1
ATOM 1553 N N . PRO A 1 199 ? 8.258 2.362 11.160 1.00 67.56 199 PRO A N 1
ATOM 1554 C CA . PRO A 1 199 ? 9.493 1.651 10.850 1.00 67.56 199 PRO A CA 1
ATOM 1555 C C . PRO A 1 199 ? 10.377 1.541 12.098 1.00 67.56 199 PRO A C 1
ATOM 1557 O O . PRO A 1 199 ? 10.635 2.542 12.767 1.00 67.56 199 PRO A O 1
ATOM 1560 N N . SER A 1 200 ? 10.855 0.335 12.408 1.00 65.31 200 SER A N 1
ATOM 1561 C CA . SER A 1 200 ? 11.725 0.095 13.566 1.00 65.31 200 SER A CA 1
ATOM 1562 C C . SER A 1 200 ? 13.056 -0.501 13.138 1.00 65.31 200 SER A C 1
ATOM 1564 O O . SER A 1 200 ? 13.113 -1.409 12.309 1.00 65.31 200 SER A O 1
ATOM 1566 N N . ALA A 1 201 ? 14.139 -0.013 13.744 1.00 57.06 201 ALA A N 1
ATOM 1567 C CA . ALA A 1 201 ? 15.496 -0.481 13.469 1.00 57.06 201 ALA A CA 1
ATOM 1568 C C . ALA A 1 201 ? 15.733 -1.940 13.903 1.00 57.06 201 ALA A C 1
ATOM 1570 O O . ALA A 1 201 ? 16.691 -2.561 13.447 1.00 57.06 201 ALA A O 1
ATOM 1571 N N . THR A 1 202 ? 14.897 -2.483 14.794 1.00 58.41 202 THR A N 1
ATOM 1572 C CA . THR A 1 202 ? 15.078 -3.813 15.400 1.00 58.41 202 THR A CA 1
ATOM 1573 C C . THR A 1 202 ? 14.032 -4.835 14.970 1.00 58.41 202 THR A C 1
ATOM 1575 O O . THR A 1 202 ? 14.382 -6.002 14.831 1.00 58.41 202 THR A O 1
ATOM 1578 N N . SER A 1 203 ? 12.774 -4.436 14.754 1.00 53.34 203 SER A N 1
ATOM 1579 C CA . SER A 1 203 ? 11.673 -5.359 14.417 1.00 53.34 203 SER A CA 1
ATOM 1580 C C . SER A 1 203 ? 11.123 -5.197 12.999 1.00 53.34 203 SER A C 1
ATOM 1582 O O . SER A 1 203 ? 10.069 -5.752 12.696 1.00 53.34 203 SER A O 1
ATOM 1584 N N . ARG A 1 204 ? 11.807 -4.426 12.140 1.00 64.25 204 ARG A N 1
ATOM 1585 C CA . ARG A 1 204 ? 11.353 -3.934 10.821 1.00 64.25 204 ARG A CA 1
ATOM 1586 C C . ARG A 1 204 ? 10.123 -3.013 10.902 1.00 64.25 204 ARG A C 1
ATOM 1588 O O . ARG A 1 204 ? 10.121 -1.959 10.275 1.00 64.25 204 ARG A O 1
ATOM 1595 N N . LEU A 1 205 ? 9.136 -3.334 11.742 1.00 68.56 205 LEU A N 1
ATOM 1596 C CA . LEU A 1 205 ? 7.922 -2.552 11.967 1.00 68.56 205 LEU A CA 1
ATOM 1597 C C . LEU A 1 205 ? 7.456 -2.619 13.435 1.00 68.56 205 LEU A C 1
ATOM 1599 O O . LEU A 1 205 ? 7.498 -3.669 14.079 1.00 68.56 205 LEU A O 1
ATOM 1603 N N . GLU A 1 206 ? 6.997 -1.490 13.961 1.00 79.38 206 GLU A N 1
ATOM 1604 C CA . GLU A 1 206 ? 6.332 -1.318 15.253 1.00 79.38 206 GLU A CA 1
ATOM 1605 C C . GLU A 1 206 ? 4.898 -0.820 15.047 1.00 79.38 206 GLU A C 1
ATOM 1607 O O . GLU A 1 206 ? 4.585 -0.161 14.055 1.00 79.38 206 GLU A O 1
ATOM 1612 N N . PHE A 1 207 ? 4.016 -1.131 16.000 1.00 83.75 207 PHE A N 1
ATOM 1613 C CA . PHE A 1 207 ? 2.609 -0.738 15.942 1.00 83.75 207 PHE A CA 1
ATOM 1614 C C . PHE A 1 207 ? 2.237 0.109 17.152 1.00 83.75 207 PHE A C 1
ATOM 1616 O O . PHE A 1 207 ? 2.348 -0.358 18.288 1.00 83.75 207 PHE A O 1
ATOM 1623 N N . GLU A 1 208 ? 1.746 1.320 16.904 1.00 89.12 208 GLU A N 1
ATOM 1624 C CA . GLU A 1 208 ? 1.251 2.234 17.935 1.00 89.12 208 GLU A CA 1
ATOM 1625 C C . GLU A 1 208 ? -0.261 2.426 17.774 1.00 89.12 208 GLU A C 1
ATOM 1627 O O . GLU A 1 208 ? -0.740 2.789 16.703 1.00 89.12 208 GLU A O 1
ATOM 1632 N N . THR A 1 209 ? -1.030 2.198 18.837 1.00 92.31 209 THR A N 1
ATOM 1633 C CA . THR A 1 209 ? -2.483 2.412 18.849 1.00 92.31 209 THR A CA 1
ATOM 1634 C C . THR A 1 209 ? -2.815 3.736 19.527 1.00 92.31 209 THR A C 1
ATOM 1636 O O . THR A 1 209 ? -2.430 3.945 20.676 1.00 92.31 209 THR A O 1
ATOM 1639 N N . GLN A 1 210 ? -3.569 4.603 18.855 1.00 94.94 210 GLN A N 1
ATOM 1640 C CA . GLN A 1 210 ? -3.984 5.908 19.370 1.00 94.94 210 GLN A CA 1
ATOM 1641 C C . GLN A 1 210 ? -5.510 6.010 19.352 1.00 94.94 210 GLN A C 1
ATOM 1643 O O . GLN A 1 210 ? -6.123 5.839 18.302 1.00 94.94 210 GLN A O 1
ATOM 1648 N N . VAL A 1 211 ? -6.128 6.283 20.501 1.00 95.81 211 VAL A N 1
ATOM 1649 C CA . VAL A 1 211 ? -7.575 6.538 20.602 1.00 95.81 211 VAL A CA 1
ATOM 1650 C C . VAL A 1 211 ? -7.834 8.012 20.299 1.00 95.81 211 VAL A C 1
ATOM 1652 O O . VAL A 1 211 ? -7.158 8.883 20.850 1.00 95.81 211 VAL A O 1
ATOM 1655 N N . THR A 1 212 ? -8.830 8.307 19.466 1.00 95.38 212 THR A N 1
ATOM 1656 C CA . THR A 1 212 ? -9.224 9.691 19.184 1.00 95.38 212 THR A CA 1
ATOM 1657 C C . THR A 1 212 ? -10.080 10.219 20.339 1.00 95.38 212 THR A C 1
ATOM 1659 O O . THR A 1 212 ? -11.124 9.630 20.634 1.00 95.38 212 THR A O 1
ATOM 1662 N N . PRO A 1 213 ? -9.700 11.328 21.002 1.00 94.06 213 PRO A N 1
ATOM 1663 C CA . PRO A 1 213 ? -10.469 11.857 22.123 1.00 94.06 213 PRO A CA 1
ATOM 1664 C C . PRO A 1 213 ? -11.883 12.283 21.695 1.00 94.06 213 PRO A C 1
ATOM 1666 O O . PRO A 1 213 ? -12.129 12.694 20.556 1.00 94.06 213 PRO A O 1
ATOM 1669 N N . GLY A 1 214 ? -12.836 12.149 22.614 1.00 91.94 214 GLY A N 1
ATOM 1670 C CA . GLY A 1 214 ? -14.169 12.732 22.496 1.00 91.94 214 GLY A CA 1
ATOM 1671 C C . GLY A 1 214 ? -14.240 14.145 23.082 1.00 91.94 214 GLY A C 1
ATOM 1672 O O . GLY A 1 214 ? -13.294 14.641 23.690 1.00 91.94 214 GLY A O 1
ATOM 1673 N N . GLU A 1 215 ? -15.406 14.776 22.956 1.00 92.88 215 GLU A N 1
ATOM 1674 C CA . GLU A 1 215 ? -15.743 16.053 23.601 1.00 92.88 215 GLU A CA 1
ATOM 1675 C C . GLU A 1 215 ? -15.847 15.928 25.132 1.00 92.88 215 GLU A C 1
ATOM 1677 O O . GLU A 1 215 ? -15.826 16.922 25.856 1.00 92.88 215 GLU A O 1
ATOM 1682 N N . SER A 1 216 ? -15.962 14.697 25.636 1.00 94.81 216 SER A N 1
ATOM 1683 C CA . SER A 1 216 ? -15.989 14.374 27.059 1.00 94.81 216 SER A CA 1
ATOM 1684 C C . SER A 1 216 ? -15.233 13.079 27.344 1.00 94.81 216 SER A C 1
ATOM 1686 O O . SER A 1 216 ? -15.065 12.235 26.466 1.00 94.81 216 SER A O 1
ATOM 1688 N N . GLU A 1 217 ? -14.832 12.889 28.601 1.00 93.81 217 GLU A N 1
ATOM 1689 C CA . GLU A 1 217 ? -14.181 11.657 29.061 1.00 93.81 217 GLU A CA 1
ATOM 1690 C C . GLU A 1 217 ? -15.068 10.418 28.851 1.00 93.81 217 GLU A C 1
ATOM 1692 O O . GLU A 1 217 ? -14.577 9.376 28.425 1.00 93.81 217 GLU A O 1
ATOM 1697 N N . ALA A 1 218 ? -16.384 10.554 29.046 1.00 94.56 218 ALA A N 1
ATOM 1698 C CA . ALA A 1 218 ? -17.345 9.483 28.783 1.00 94.56 218 ALA A CA 1
ATOM 1699 C C . ALA A 1 218 ? -17.374 9.086 27.297 1.00 94.56 218 ALA A C 1
ATOM 1701 O O . ALA A 1 218 ? -17.390 7.902 26.974 1.00 94.56 218 ALA A O 1
ATOM 1702 N N . GLN A 1 219 ? -17.322 10.066 26.391 1.00 93.00 219 GLN A N 1
ATOM 1703 C CA . GLN A 1 219 ? -17.275 9.795 24.954 1.00 93.00 219 GLN A CA 1
ATOM 1704 C C . GLN A 1 219 ? -15.927 9.191 24.530 1.00 93.00 219 GLN A C 1
ATOM 1706 O O . GLN A 1 219 ? -15.899 8.317 23.668 1.00 93.00 219 GLN A O 1
ATOM 1711 N N . THR A 1 220 ? -14.813 9.606 25.142 1.00 94.12 220 THR A N 1
ATOM 1712 C CA . THR A 1 220 ? -13.503 8.967 24.923 1.00 94.12 220 THR A CA 1
ATOM 1713 C C . THR A 1 220 ? -13.534 7.494 25.332 1.00 94.12 220 THR A C 1
ATOM 1715 O O . THR A 1 220 ? -13.096 6.647 24.560 1.00 94.12 220 THR A O 1
ATOM 1718 N N . GLN A 1 221 ? -14.114 7.172 26.493 1.00 95.31 221 GLN A N 1
ATOM 1719 C CA . GLN A 1 221 ? -14.268 5.786 26.953 1.00 95.31 221 GLN A CA 1
ATOM 1720 C C . GLN A 1 221 ? -15.164 4.959 26.022 1.00 95.31 221 GLN A C 1
ATOM 1722 O O . GLN A 1 221 ? -14.885 3.789 25.776 1.00 95.31 221 GLN A O 1
ATOM 1727 N N . GLU A 1 222 ? -16.225 5.555 25.474 1.00 94.75 222 GLU A N 1
ATOM 1728 C CA . GLU A 1 222 ? -17.110 4.882 24.518 1.00 94.75 222 GLU A CA 1
ATOM 1729 C C . GLU A 1 222 ? -16.391 4.568 23.197 1.00 94.75 222 GLU A C 1
ATOM 1731 O O . GLU A 1 222 ? -16.474 3.446 22.695 1.00 94.75 222 GLU A O 1
ATOM 1736 N N . LYS A 1 223 ? -15.616 5.523 22.668 1.00 96.50 223 LYS A N 1
ATOM 1737 C CA . LYS A 1 223 ? -14.758 5.297 21.496 1.00 96.50 223 LYS A CA 1
ATOM 1738 C C . LYS A 1 223 ? -13.724 4.205 21.759 1.00 96.50 223 LYS A C 1
ATOM 1740 O O . LYS A 1 223 ? -13.560 3.308 20.933 1.00 96.50 223 LYS A O 1
ATOM 1745 N N . GLU A 1 224 ? -13.058 4.254 22.911 1.00 96.12 224 GLU A N 1
ATOM 1746 C CA . GLU A 1 224 ? -12.065 3.260 23.320 1.00 96.12 224 GLU A CA 1
ATOM 1747 C C . GLU A 1 224 ? -12.678 1.860 23.440 1.00 96.12 224 GLU A C 1
ATOM 1749 O O . GLU A 1 224 ? -12.095 0.898 22.945 1.00 96.12 224 GLU A O 1
ATOM 1754 N N . ALA A 1 225 ? -13.882 1.735 24.006 1.00 95.31 225 ALA A N 1
ATOM 1755 C CA . ALA A 1 225 ? -14.572 0.455 24.155 1.00 95.31 225 ALA A CA 1
ATOM 1756 C C . ALA A 1 225 ? -14.873 -0.231 22.809 1.00 95.31 225 ALA A C 1
ATOM 1758 O O . ALA A 1 225 ? -14.860 -1.461 22.729 1.00 95.31 225 ALA A O 1
ATOM 1759 N N . VAL A 1 226 ? -15.118 0.549 21.750 1.00 92.56 226 VAL A N 1
ATOM 1760 C CA . VAL A 1 226 ? -15.286 0.027 20.383 1.00 92.56 226 VAL A CA 1
ATOM 1761 C C . VAL A 1 226 ? -13.929 -0.242 19.728 1.00 92.56 226 VAL A C 1
ATOM 1763 O O . VAL A 1 226 ? -13.740 -1.276 19.088 1.00 92.56 226 VAL A O 1
ATOM 1766 N N . PHE A 1 227 ? -12.975 0.678 19.878 1.00 94.25 227 PHE A N 1
ATOM 1767 C CA . PHE A 1 227 ? -11.705 0.639 19.156 1.00 94.25 227 PHE A CA 1
ATOM 1768 C C . PHE A 1 227 ? -10.711 -0.385 19.702 1.00 94.25 227 PHE A C 1
ATOM 1770 O O . PHE A 1 227 ? -10.109 -1.120 18.921 1.00 94.25 227 PHE A O 1
ATOM 1777 N N . ALA A 1 228 ? -10.541 -0.459 21.023 1.00 93.31 228 ALA A N 1
ATOM 1778 C CA . ALA A 1 228 ? -9.541 -1.300 21.676 1.00 93.31 228 ALA A CA 1
ATOM 1779 C C . ALA A 1 228 ? -9.568 -2.774 21.220 1.00 93.31 228 ALA A C 1
ATOM 1781 O O . ALA A 1 228 ? -8.512 -3.269 20.820 1.00 93.31 228 ALA A O 1
ATOM 1782 N N . PRO A 1 229 ? -10.720 -3.483 21.177 1.00 89.19 229 PRO A N 1
ATOM 1783 C CA . PRO A 1 229 ? -10.737 -4.879 20.731 1.00 89.19 229 PRO A CA 1
ATOM 1784 C C . PRO A 1 229 ? -10.389 -5.038 19.242 1.00 89.19 229 PRO A C 1
ATOM 1786 O O . PRO A 1 229 ? -9.770 -6.032 18.851 1.00 89.19 229 PRO A O 1
ATOM 1789 N N . ILE A 1 230 ? -10.754 -4.061 18.403 1.00 86.25 230 ILE A N 1
ATOM 1790 C CA . ILE A 1 230 ? -10.388 -4.043 16.979 1.00 86.25 230 ILE A CA 1
ATOM 1791 C C . ILE A 1 230 ? -8.874 -3.869 16.857 1.00 86.25 230 ILE A C 1
ATOM 1793 O O . ILE A 1 230 ? -8.210 -4.670 16.197 1.00 86.25 230 ILE A O 1
ATOM 1797 N N . ALA A 1 231 ? -8.328 -2.858 17.534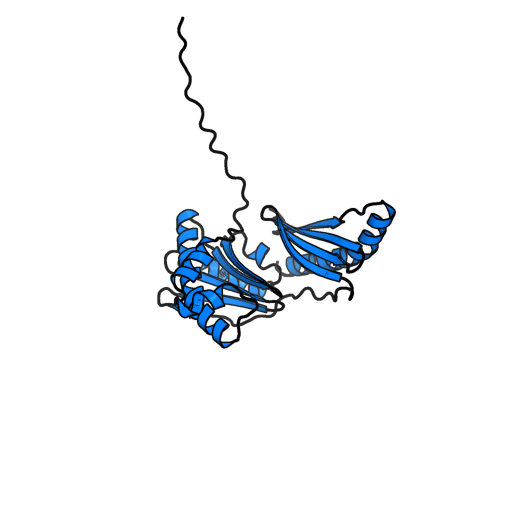 1.00 88.38 231 ALA A N 1
ATOM 1798 C CA . ALA A 1 231 ? -6.916 -2.519 17.494 1.00 88.38 231 ALA A CA 1
ATOM 1799 C C . ALA A 1 231 ? -6.035 -3.657 18.015 1.00 88.38 231 ALA A C 1
ATOM 1801 O O . ALA A 1 231 ? -5.074 -4.035 17.348 1.00 88.38 231 ALA A O 1
ATOM 1802 N N . GLU A 1 232 ? -6.394 -4.258 19.151 1.00 88.12 232 GLU A N 1
ATOM 1803 C CA . GLU A 1 232 ? -5.679 -5.402 19.715 1.00 88.12 232 GLU A CA 1
ATOM 1804 C C . GLU A 1 232 ? -5.653 -6.580 18.736 1.00 88.12 232 GLU A C 1
ATOM 1806 O O . GLU A 1 232 ? -4.585 -7.125 18.451 1.00 88.12 232 GLU A O 1
ATOM 1811 N N . THR A 1 233 ? -6.810 -6.940 18.169 1.00 79.62 233 THR A N 1
ATOM 1812 C CA . THR A 1 233 ? -6.905 -8.074 17.240 1.00 79.62 233 THR A CA 1
ATOM 1813 C C . THR A 1 233 ? -6.072 -7.837 15.983 1.00 79.62 233 THR A C 1
ATOM 1815 O O . THR A 1 233 ? -5.381 -8.746 15.519 1.00 79.62 233 THR A O 1
ATOM 1818 N N . ILE A 1 234 ? -6.117 -6.622 15.427 1.00 78.06 234 ILE A N 1
ATOM 1819 C CA . ILE A 1 234 ? -5.307 -6.250 14.265 1.00 78.06 234 ILE A CA 1
ATOM 1820 C C . ILE A 1 234 ? -3.830 -6.343 14.624 1.00 78.06 234 ILE A C 1
ATOM 1822 O O . ILE A 1 234 ? -3.115 -7.120 14.002 1.00 78.06 234 ILE A O 1
ATOM 1826 N N . VAL A 1 235 ? -3.377 -5.629 15.657 1.00 83.25 235 VAL A N 1
ATOM 1827 C CA . VAL A 1 235 ? -1.960 -5.580 16.043 1.00 83.25 235 VAL A CA 1
ATOM 1828 C C . VAL A 1 235 ? -1.406 -6.972 16.343 1.00 83.25 235 VAL A C 1
ATOM 1830 O O . VAL A 1 235 ? -0.291 -7.278 15.927 1.00 83.25 235 VAL A O 1
ATOM 1833 N N . GLN A 1 236 ? -2.165 -7.844 17.013 1.00 79.44 236 GLN A N 1
ATOM 1834 C CA . GLN A 1 236 ? -1.742 -9.227 17.250 1.00 79.44 236 GLN A CA 1
ATOM 1835 C C . GLN A 1 236 ? -1.517 -9.993 15.943 1.00 79.44 236 GLN A C 1
ATOM 1837 O O . GLN A 1 236 ? -0.500 -10.669 15.802 1.00 79.44 236 GLN A O 1
ATOM 1842 N N . ARG A 1 237 ? -2.424 -9.861 14.970 1.00 71.00 237 ARG A N 1
ATOM 1843 C CA . ARG A 1 237 ? -2.289 -10.534 13.670 1.00 71.00 237 ARG A CA 1
ATOM 1844 C C . ARG A 1 237 ? -1.164 -9.959 12.826 1.00 71.00 237 ARG A C 1
ATOM 1846 O O . ARG A 1 237 ? -0.447 -10.723 12.193 1.00 71.00 237 ARG A O 1
ATOM 1853 N N . LEU A 1 238 ? -0.978 -8.641 12.853 1.00 72.81 238 LEU A N 1
ATOM 1854 C CA . LEU A 1 238 ? 0.150 -7.990 12.190 1.00 72.81 238 LEU A CA 1
ATOM 1855 C C . LEU A 1 238 ? 1.481 -8.491 12.755 1.00 72.81 238 LEU A C 1
ATOM 1857 O O . LEU A 1 238 ? 2.377 -8.856 12.002 1.00 72.81 238 LEU A O 1
ATOM 1861 N N . LYS A 1 239 ? 1.586 -8.590 14.084 1.00 75.00 239 LYS A N 1
ATOM 1862 C CA . LYS A 1 239 ? 2.767 -9.148 14.754 1.00 75.00 239 LYS A CA 1
ATOM 1863 C C . LYS A 1 239 ? 3.001 -10.617 14.399 1.00 75.00 239 LYS A C 1
ATOM 1865 O O . LYS A 1 239 ? 4.145 -10.993 14.184 1.00 75.00 239 LYS A O 1
ATOM 1870 N N . GLN A 1 240 ? 1.949 -11.435 14.325 1.00 68.06 240 GLN A N 1
ATOM 1871 C CA . GLN A 1 240 ? 2.060 -12.838 13.900 1.00 68.06 240 GLN A CA 1
ATOM 1872 C C . GLN A 1 240 ? 2.560 -12.954 12.457 1.00 68.06 240 GLN A C 1
ATOM 1874 O O . GLN A 1 240 ? 3.509 -13.687 12.208 1.00 68.06 240 GLN A O 1
ATOM 1879 N N . ALA A 1 241 ? 1.985 -12.179 11.534 1.00 60.56 241 ALA A N 1
ATOM 1880 C CA . ALA A 1 241 ? 2.392 -12.181 10.131 1.00 60.56 241 ALA A CA 1
ATOM 1881 C C . ALA A 1 241 ? 3.862 -11.771 9.941 1.00 60.56 241 ALA A C 1
ATOM 1883 O O . ALA A 1 241 ? 4.540 -12.323 9.081 1.00 60.56 241 ALA A O 1
ATOM 1884 N N . LEU A 1 242 ? 4.358 -10.836 10.758 1.00 61.03 242 LEU A N 1
ATOM 1885 C CA . LEU A 1 242 ? 5.767 -10.440 10.747 1.00 61.03 242 LEU A CA 1
ATOM 1886 C C . LEU A 1 242 ? 6.690 -11.474 11.408 1.00 61.03 242 LEU A C 1
ATOM 1888 O O . LEU A 1 242 ? 7.829 -11.616 10.984 1.00 61.03 242 LEU A O 1
ATOM 1892 N N . ALA A 1 243 ? 6.218 -12.200 12.425 1.00 63.44 243 ALA A N 1
ATOM 1893 C CA . ALA A 1 243 ? 7.014 -13.206 13.131 1.00 63.44 243 ALA A CA 1
ATOM 1894 C C . ALA A 1 243 ? 7.156 -14.534 12.363 1.00 63.44 243 ALA A C 1
ATOM 1896 O O . ALA A 1 243 ? 8.114 -15.263 12.588 1.00 63.44 243 ALA A O 1
ATOM 1897 N N . GLU A 1 244 ? 6.217 -14.866 11.473 1.00 50.84 244 GLU A N 1
ATOM 1898 C CA . GLU A 1 244 ? 6.269 -16.072 10.627 1.00 50.84 244 GLU A CA 1
ATOM 1899 C C . GLU A 1 244 ? 7.166 -15.908 9.379 1.00 50.84 244 GLU A C 1
ATOM 1901 O O . GLU A 1 244 ? 7.289 -16.839 8.583 1.00 50.84 244 GLU A O 1
ATOM 1906 N N . GLY A 1 245 ? 7.773 -14.728 9.192 1.00 44.84 245 GLY A N 1
ATOM 1907 C CA . GLY A 1 245 ? 8.692 -14.411 8.092 1.00 44.84 245 GLY A CA 1
ATOM 1908 C C . GLY A 1 245 ? 10.191 -14.528 8.416 1.00 44.84 245 GLY A C 1
ATOM 1909 O O . GLY A 1 245 ? 10.997 -14.240 7.529 1.00 44.84 245 GLY A O 1
ATOM 1910 N N . ASP A 1 246 ? 10.556 -14.928 9.641 1.00 36.81 246 ASP A N 1
ATOM 1911 C CA . ASP A 1 246 ? 11.931 -15.249 10.082 1.00 36.81 246 ASP A CA 1
ATOM 1912 C C . ASP A 1 246 ? 12.173 -16.774 10.117 1.00 36.81 246 ASP A C 1
ATOM 1914 O O . ASP A 1 246 ? 13.323 -17.200 9.844 1.00 36.81 246 ASP A O 1
#